Protein AF-A0A9W9U5J4-F1 (afdb_monomer_lite)

InterPro domains:
  IPR005152 Lipase, secreted [PF03583] (161-332)
  IPR005152 Lipase, secreted [PTHR34853] (56-332)
  IPR029058 Alpha/Beta hydrolase fold [G3DSA:3.40.50.1820] (62-309)

Sequence (336 aa):
MSLFVSGRIKLCFALVILADRSKGLRDVRRLKGVEQTHLGSWGALGPIVSALPASQFSSRAVLGDPNTDLFCQHPVGFEKEATGPILRERSISASFLGLILNPVTAYQLLYRTTAINGSAIATLTTIFKPLIAKTDRFISFQMAYDSSALPLGTPQTDLISSVEMLVVEAYLVLGYIVSSPEYEGPDAAFGAGRLKGMGTLDSIRAVSKYYERLVLDSYNPMAVGVKYSGGALATGWAASLQPSYAPEINIKGWVQGGTSANLTGTVLFIDNTAFSEFFLTAMAGLTKPSAYGAELTDFINSILTPEGREKANFAAENCAVKDLLSFHEISLFSTD

Radius of gyration: 24.24 Å; chains: 1; bounding box: 82×54×67 Å

Secondary structure (DSSP, 8-state):
------------SSGGGTTT--S------------------------------------PBPP--TTT-GGGSPPTTGGGSPSS-EEEEEEEEEEETTTEEEEEEEEEEEEEEE-TTS-EEEEEEEEEE-SS--SSEEEEE------S-PPTT----SHHHHHHHHHHHHHHHTT-EEEEE-TTTTTT-TT-HHHHHHHHHHHHHHHHHTHHHHT-S-SS-EEEEEEETHHHHHHHHHHHHHHHH-TTS-EEEEEEES----HHHHHHHHTTSTTTHHHHHHHHHHTSTTTTHHHHHHHHHHH--HHHHHHHHHHHHS-HHHHHHH-TT--TT---

Organism: NCBI:txid1132637

Foldseek 3Di:
DDDDDDDDPPPPPPDPVPPPPPPDDDDDDDDDDDDDDDDDDDDDDDDPPPPDPPPPPQPADDQDDLVPPPQLDADPPLQVDDFQAFRDKGWHFDAQLSPHTDPWTKMKTWTWWAFPVGTIAIAIKMKTAAPQADQQEAEEEAQCQLAQADAGRDDPNDPSNNSVVVVVVVCSVVRHIYMYIPQLGRRNLQQQLLSLLRRSLSSLLNVLCCSVVSVHPHSQGEYEYEDEARSLSSLVSVVVCCVPNPVPHNYPYYYYYNDPPDVVVVCVVCFQALNNLSVLRNLSSCLDPSHVVVPCVVVVVVPADPVSVVLSVVRNNDTPVVNSVVDGRHGPPDPD

pLDDT: mean 78.4, std 23.65, range [23.41, 98.5]

Structure (mmCIF, N/CA/C/O backbone):
data_AF-A0A9W9U5J4-F1
#
_entry.id   AF-A0A9W9U5J4-F1
#
loop_
_atom_site.group_PDB
_atom_site.id
_atom_site.type_symbol
_atom_site.label_atom_id
_atom_site.label_alt_id
_atom_site.label_comp_id
_atom_site.label_asym_id
_atom_site.label_entity_id
_atom_site.label_seq_id
_atom_site.pdbx_PDB_ins_code
_atom_site.Cartn_x
_atom_site.Cartn_y
_atom_site.Cartn_z
_atom_site.occupancy
_atom_site.B_iso_or_equiv
_atom_site.auth_seq_id
_atom_site.auth_comp_id
_atom_site.auth_asym_id
_atom_site.auth_atom_id
_atom_site.pdbx_PDB_model_num
ATOM 1 N N . MET A 1 1 ? 14.745 -12.993 41.965 1.00 28.84 1 MET A N 1
ATOM 2 C CA . MET A 1 1 ? 14.629 -14.431 42.286 1.00 28.84 1 MET A CA 1
ATOM 3 C C . MET A 1 1 ? 13.492 -14.978 41.440 1.00 28.84 1 MET A C 1
ATOM 5 O O . MET A 1 1 ? 12.418 -14.397 41.472 1.00 28.84 1 MET A O 1
ATOM 9 N N . SER A 1 2 ? 13.798 -15.952 40.582 1.00 25.25 2 SER A N 1
ATOM 10 C CA . SER A 1 2 ? 12.969 -16.454 39.479 1.00 25.25 2 SER A CA 1
ATOM 11 C C . SER A 1 2 ? 11.557 -16.888 39.861 1.00 25.25 2 SER A C 1
ATOM 13 O O . SER A 1 2 ? 11.382 -17.558 40.873 1.00 25.25 2 SER A O 1
ATOM 15 N N . LEU A 1 3 ? 10.611 -16.694 38.940 1.00 23.41 3 LEU A N 1
ATOM 16 C CA . LEU A 1 3 ? 9.573 -17.690 38.694 1.00 23.41 3 LEU A CA 1
ATOM 17 C C . LEU A 1 3 ? 9.335 -17.856 37.191 1.00 23.41 3 LEU A C 1
ATOM 19 O O . LEU A 1 3 ? 9.045 -16.917 36.459 1.00 23.41 3 LEU A O 1
ATOM 23 N N . PHE A 1 4 ? 9.546 -19.099 36.771 1.00 23.62 4 PHE A N 1
ATOM 24 C CA . PHE A 1 4 ? 9.264 -19.676 35.470 1.00 23.62 4 PHE A CA 1
ATOM 25 C C . PHE A 1 4 ? 7.778 -19.532 35.113 1.00 23.62 4 PHE A C 1
ATOM 27 O O . PHE A 1 4 ? 6.928 -20.013 35.858 1.00 23.62 4 PHE A O 1
ATOM 34 N N . VAL A 1 5 ? 7.482 -19.039 33.909 1.00 26.11 5 VAL A N 1
ATOM 35 C CA . VAL A 1 5 ? 6.296 -19.466 33.157 1.00 26.11 5 VAL A CA 1
ATOM 36 C C . VAL A 1 5 ? 6.781 -20.033 31.829 1.00 26.11 5 VAL A C 1
ATOM 38 O O . VAL A 1 5 ? 7.219 -19.334 30.921 1.00 26.11 5 VAL A O 1
ATOM 41 N N . SER A 1 6 ? 6.763 -21.360 31.783 1.00 25.05 6 SER A N 1
ATOM 42 C CA . SER A 1 6 ? 6.955 -22.186 30.602 1.00 25.05 6 SER A CA 1
ATOM 43 C C . SER A 1 6 ? 5.682 -22.136 29.757 1.00 25.05 6 SER A C 1
ATOM 45 O O . SER A 1 6 ? 4.658 -22.681 30.155 1.00 25.05 6 SER A O 1
ATOM 47 N N . GLY A 1 7 ? 5.763 -21.541 28.570 1.00 23.52 7 GLY A N 1
ATOM 48 C CA . GLY A 1 7 ? 4.702 -21.545 27.566 1.00 23.52 7 GLY A CA 1
ATOM 49 C C . GLY A 1 7 ? 5.325 -21.316 26.197 1.00 23.52 7 GLY A C 1
ATOM 50 O O . GLY A 1 7 ? 5.794 -20.230 25.891 1.00 23.52 7 GLY A O 1
ATOM 51 N N . ARG A 1 8 ? 5.431 -22.383 25.406 1.00 23.83 8 ARG A N 1
ATOM 52 C CA . ARG A 1 8 ? 6.173 -22.462 24.141 1.00 23.83 8 ARG A CA 1
ATOM 53 C C . ARG A 1 8 ? 5.697 -21.434 23.100 1.00 23.83 8 ARG A C 1
ATOM 55 O O . ARG A 1 8 ? 4.861 -21.760 22.264 1.00 23.83 8 ARG A O 1
ATOM 62 N N . ILE A 1 9 ? 6.318 -20.259 23.055 1.00 24.98 9 ILE A N 1
ATOM 63 C CA . ILE A 1 9 ? 6.327 -19.411 21.857 1.00 24.98 9 ILE A CA 1
ATOM 64 C C . ILE A 1 9 ? 7.369 -20.018 20.916 1.00 24.98 9 ILE A C 1
ATOM 66 O O . ILE A 1 9 ? 8.567 -19.752 21.006 1.00 24.98 9 ILE A O 1
ATOM 70 N N . LYS A 1 10 ? 6.925 -20.932 20.047 1.00 26.59 10 LYS A N 1
ATOM 71 C CA . LYS A 1 10 ? 7.746 -21.377 18.921 1.00 26.59 10 LYS A CA 1
ATOM 72 C C . LYS A 1 10 ? 7.873 -20.201 17.961 1.00 26.59 10 LYS A C 1
ATOM 74 O O . LYS A 1 10 ? 6.954 -19.902 17.207 1.00 26.59 10 LYS A O 1
ATOM 79 N N . LEU A 1 11 ? 9.041 -19.574 17.999 1.00 26.86 11 LEU A N 1
ATOM 80 C CA . LEU A 1 11 ? 9.562 -18.684 16.974 1.00 26.86 11 LEU A CA 1
ATOM 81 C C . LEU A 1 11 ? 9.733 -19.493 15.667 1.00 26.86 11 LEU A C 1
ATOM 83 O O . LEU A 1 11 ? 10.816 -19.960 15.332 1.00 26.86 11 LEU A O 1
ATOM 87 N N . CYS A 1 12 ? 8.631 -19.747 14.963 1.00 24.58 12 CYS A N 1
ATOM 88 C CA . CYS A 1 12 ? 8.614 -20.316 13.617 1.00 24.58 12 CYS A CA 1
ATOM 89 C C . CYS A 1 12 ? 8.301 -19.196 12.626 1.00 24.58 12 CYS A C 1
ATOM 91 O O . CYS A 1 12 ? 7.259 -19.193 11.983 1.00 24.58 12 CYS A O 1
ATOM 93 N N . PHE A 1 13 ? 9.212 -18.237 12.510 1.00 32.50 13 PHE A N 1
ATOM 94 C CA . PHE A 1 13 ? 9.190 -17.249 11.439 1.00 32.50 13 PHE A CA 1
ATOM 95 C C . PHE A 1 13 ? 10.502 -17.372 10.650 1.00 32.50 13 PHE A C 1
ATOM 97 O O . PHE A 1 13 ? 11.558 -17.616 11.226 1.00 32.50 13 PHE A O 1
ATOM 104 N N . ALA A 1 14 ? 10.398 -17.296 9.320 1.00 27.86 14 ALA A N 1
ATOM 105 C CA . ALA A 1 14 ? 11.445 -17.426 8.290 1.00 27.86 14 ALA A CA 1
ATOM 106 C C . ALA A 1 14 ? 11.897 -18.834 7.821 1.00 27.86 14 ALA A C 1
ATOM 108 O O . ALA A 1 14 ? 12.328 -18.952 6.676 1.00 27.86 14 ALA A O 1
ATOM 109 N N . LEU A 1 15 ? 11.759 -19.926 8.590 1.00 24.89 15 LEU A N 1
ATOM 110 C CA . LEU A 1 15 ? 12.368 -21.215 8.178 1.00 24.89 15 LEU A CA 1
ATOM 111 C C . LEU A 1 15 ? 11.543 -22.072 7.190 1.00 24.89 15 LEU A C 1
ATOM 113 O O . LEU A 1 15 ? 12.089 -22.967 6.549 1.00 24.89 15 LEU A O 1
ATOM 117 N N . VAL A 1 16 ? 10.241 -21.817 7.028 1.00 28.17 16 VAL A N 1
ATOM 118 C CA . VAL A 1 16 ? 9.362 -22.702 6.229 1.00 28.17 16 VAL A CA 1
ATOM 119 C C . VAL A 1 16 ? 9.590 -22.564 4.715 1.00 28.17 16 VAL A C 1
ATOM 121 O O . VAL A 1 16 ? 9.334 -23.507 3.976 1.00 28.17 16 VAL A O 1
ATOM 124 N N . ILE A 1 17 ? 10.162 -21.453 4.238 1.00 30.98 17 ILE A N 1
ATOM 125 C CA . ILE A 1 17 ? 10.396 -21.232 2.795 1.00 30.98 17 ILE A CA 1
ATOM 126 C C . ILE A 1 17 ? 11.763 -21.781 2.328 1.00 30.98 17 ILE A C 1
ATOM 128 O O . ILE A 1 17 ? 11.960 -22.028 1.142 1.00 30.98 17 ILE A O 1
ATOM 132 N N . LEU A 1 18 ? 12.700 -22.062 3.244 1.00 31.50 18 LEU A N 1
ATOM 133 C CA . LEU A 1 18 ? 14.053 -22.540 2.906 1.00 31.50 18 LEU A CA 1
ATOM 134 C C . LEU A 1 18 ? 14.248 -24.061 3.059 1.00 31.50 18 LEU A C 1
ATOM 136 O O . LEU A 1 18 ? 15.301 -24.585 2.696 1.00 31.50 18 LEU A O 1
ATOM 140 N N . ALA A 1 19 ? 13.251 -24.792 3.567 1.00 29.36 19 ALA A N 1
ATOM 141 C CA . ALA A 1 19 ? 13.400 -26.209 3.909 1.00 29.36 19 ALA A CA 1
ATOM 142 C C . ALA A 1 19 ? 13.176 -27.204 2.746 1.00 29.36 19 ALA A C 1
ATOM 144 O O . ALA A 1 19 ? 13.371 -28.401 2.952 1.00 29.36 19 ALA A O 1
ATOM 145 N N . ASP A 1 20 ? 12.840 -26.750 1.531 1.00 32.44 20 ASP A N 1
ATOM 146 C CA . ASP A 1 20 ? 12.490 -27.637 0.399 1.00 32.44 20 ASP A CA 1
ATOM 147 C C . ASP A 1 20 ? 13.574 -27.771 -0.697 1.00 32.44 20 ASP A C 1
ATOM 149 O O . ASP A 1 20 ? 13.295 -28.074 -1.854 1.00 32.44 20 ASP A O 1
ATOM 153 N N . ARG A 1 21 ? 14.857 -27.550 -0.368 1.00 36.78 21 ARG A N 1
ATOM 154 C CA . ARG A 1 21 ? 15.980 -27.819 -1.301 1.00 36.78 21 ARG A CA 1
ATOM 155 C C . ARG A 1 21 ? 17.230 -28.426 -0.653 1.00 36.78 21 ARG A C 1
ATOM 157 O O . ARG A 1 21 ? 18.349 -28.157 -1.075 1.00 36.78 21 ARG A O 1
ATOM 164 N N . SER A 1 22 ? 17.072 -29.304 0.337 1.00 30.70 22 SER A N 1
ATOM 165 C CA . SER A 1 22 ? 18.213 -30.039 0.923 1.00 30.70 22 SER A CA 1
ATOM 166 C C . SER A 1 22 ? 18.525 -31.388 0.255 1.00 30.70 22 SER A C 1
ATOM 168 O O . SER A 1 22 ? 19.387 -32.128 0.731 1.00 30.70 22 SER A O 1
ATOM 170 N N . LYS A 1 23 ? 17.894 -31.727 -0.877 1.00 32.72 23 LYS A N 1
ATOM 171 C CA . LYS A 1 23 ? 18.228 -32.944 -1.631 1.00 32.72 23 LYS A CA 1
ATOM 172 C C . LYS A 1 23 ? 18.782 -32.626 -3.011 1.00 32.72 23 LYS A C 1
ATOM 174 O O . LYS A 1 23 ? 18.047 -32.497 -3.979 1.00 32.72 23 LYS A O 1
ATOM 179 N N . GLY A 1 24 ? 20.109 -32.609 -3.075 1.00 33.22 24 GLY A N 1
ATOM 180 C CA . GLY A 1 24 ? 20.853 -32.806 -4.311 1.00 33.22 24 GLY A CA 1
ATOM 181 C C . GLY A 1 24 ? 21.798 -31.662 -4.611 1.00 33.22 24 GLY A C 1
ATOM 182 O O . GLY A 1 24 ? 21.384 -30.693 -5.224 1.00 33.22 24 GLY A O 1
ATOM 183 N N . LEU A 1 25 ? 23.053 -31.808 -4.179 1.00 28.66 25 LEU A N 1
ATOM 184 C CA . LEU A 1 25 ? 24.268 -31.412 -4.905 1.00 28.66 25 LEU A CA 1
ATOM 185 C C . LEU A 1 25 ? 25.479 -31.863 -4.071 1.00 28.66 25 LEU A C 1
ATOM 187 O O . LEU A 1 25 ? 25.987 -31.157 -3.205 1.00 28.66 25 LEU A O 1
ATOM 191 N N . ARG A 1 26 ? 25.898 -33.110 -4.306 1.00 29.11 26 ARG A N 1
ATOM 192 C CA . ARG A 1 26 ? 27.232 -33.617 -3.976 1.00 29.11 26 ARG A CA 1
ATOM 193 C C . ARG A 1 26 ? 28.033 -33.588 -5.272 1.00 29.11 26 ARG A C 1
ATOM 195 O O . ARG A 1 26 ? 27.739 -34.399 -6.133 1.00 29.11 26 ARG A O 1
ATOM 202 N N . ASP A 1 27 ? 28.976 -32.661 -5.403 1.00 29.14 27 ASP A N 1
ATOM 203 C CA . ASP A 1 27 ? 30.341 -32.930 -5.882 1.00 29.14 27 ASP A CA 1
ATOM 204 C C . ASP A 1 27 ? 31.121 -31.610 -5.977 1.00 29.14 27 ASP A C 1
ATOM 206 O O . ASP A 1 27 ? 30.836 -30.746 -6.801 1.00 29.14 27 ASP A O 1
ATOM 210 N N . VAL A 1 28 ? 32.130 -31.462 -5.118 1.00 30.02 28 VAL A N 1
ATOM 211 C CA . VAL A 1 28 ? 33.166 -30.433 -5.230 1.00 30.02 28 VAL A CA 1
ATOM 212 C C . VAL A 1 28 ? 34.468 -31.169 -5.506 1.00 30.02 28 VAL A C 1
ATOM 214 O O . VAL A 1 28 ? 35.024 -31.818 -4.619 1.00 30.02 28 VAL A O 1
ATOM 217 N N . ARG A 1 29 ? 34.982 -31.053 -6.732 1.00 27.28 29 ARG A N 1
ATOM 218 C CA . ARG A 1 29 ? 36.363 -31.418 -7.065 1.00 27.28 29 ARG A CA 1
ATOM 219 C C . ARG A 1 29 ? 37.047 -30.308 -7.860 1.00 27.28 29 ARG A C 1
ATOM 221 O O . ARG A 1 29 ? 36.852 -30.159 -9.054 1.00 27.28 29 ARG A O 1
ATOM 228 N N . ARG A 1 30 ? 37.884 -29.569 -7.126 1.00 27.25 30 ARG A N 1
ATOM 229 C CA . ARG A 1 30 ? 39.332 -29.416 -7.347 1.00 27.25 30 ARG A CA 1
ATOM 230 C C . ARG A 1 30 ? 39.782 -29.153 -8.795 1.00 27.25 30 ARG A C 1
ATOM 232 O O . ARG A 1 30 ? 39.965 -30.099 -9.548 1.00 27.25 30 ARG A O 1
ATOM 239 N N . LEU A 1 31 ? 40.204 -27.917 -9.071 1.00 28.45 31 LEU A N 1
ATOM 240 C CA . LEU A 1 31 ? 41.298 -27.641 -10.008 1.00 28.45 31 LEU A CA 1
ATOM 241 C C . LEU A 1 31 ? 42.271 -26.626 -9.388 1.00 28.45 31 LEU A C 1
ATOM 243 O O . LEU A 1 31 ? 41.918 -25.488 -9.095 1.00 28.45 31 LEU A O 1
ATOM 247 N N . LYS A 1 32 ? 43.494 -27.104 -9.136 1.00 27.14 32 LYS A N 1
ATOM 248 C CA . LYS A 1 32 ? 44.713 -26.308 -8.953 1.00 27.14 32 LYS A CA 1
ATOM 249 C C . LYS A 1 32 ? 45.331 -26.106 -10.339 1.00 27.14 32 LYS A C 1
ATOM 251 O O . LYS A 1 32 ? 45.305 -27.045 -11.129 1.00 27.14 32 LYS A O 1
ATOM 256 N N . GLY A 1 33 ? 45.969 -24.965 -10.575 1.00 26.81 33 GLY A N 1
ATOM 257 C CA . GLY A 1 33 ? 46.823 -24.765 -11.746 1.00 26.81 33 GLY A CA 1
ATOM 258 C C . GLY A 1 33 ? 47.328 -23.334 -11.836 1.00 26.81 33 GLY A C 1
ATOM 259 O O . GLY A 1 33 ? 46.617 -22.460 -12.309 1.00 26.81 33 GLY A O 1
ATOM 260 N N . VAL A 1 34 ? 48.532 -23.119 -11.317 1.00 28.67 34 VAL A N 1
ATOM 261 C CA . VAL A 1 34 ? 49.356 -21.920 -11.493 1.00 28.67 34 VAL A CA 1
ATOM 262 C C . VAL A 1 34 ? 50.127 -22.090 -12.797 1.00 28.67 34 VAL A C 1
ATOM 264 O O . VAL A 1 34 ? 50.726 -23.146 -12.976 1.00 28.67 34 VAL A O 1
ATOM 267 N N . GLU A 1 35 ? 50.205 -21.054 -13.631 1.00 27.09 35 GLU A N 1
ATOM 268 C CA . GLU A 1 35 ? 51.357 -20.882 -14.518 1.00 27.09 35 GLU A CA 1
ATOM 269 C C . GLU A 1 35 ? 51.632 -19.392 -14.773 1.00 27.09 35 GLU A C 1
ATOM 271 O O . GLU A 1 35 ? 50.768 -18.633 -15.208 1.00 27.09 35 GLU A O 1
ATOM 276 N N . GLN A 1 36 ? 52.846 -18.977 -14.408 1.00 30.80 36 GLN A N 1
ATOM 277 C CA . GLN A 1 36 ? 53.476 -17.709 -14.759 1.00 30.80 36 GLN A CA 1
ATOM 278 C C . GLN A 1 36 ? 54.238 -17.906 -16.067 1.00 30.80 36 GLN A C 1
ATOM 280 O O . GLN A 1 36 ? 55.051 -18.821 -16.125 1.00 30.80 36 GLN A O 1
ATOM 285 N N . THR A 1 37 ? 54.134 -16.972 -17.014 1.00 29.03 37 THR A N 1
ATOM 286 C CA . THR A 1 37 ? 55.225 -16.732 -17.972 1.00 29.03 37 THR A CA 1
ATOM 287 C C . THR A 1 37 ? 55.278 -15.282 -18.457 1.00 29.03 37 THR A C 1
ATOM 289 O O . THR A 1 37 ? 54.392 -14.808 -19.157 1.00 29.03 37 THR A O 1
ATOM 292 N N . HIS A 1 38 ? 56.410 -14.671 -18.108 1.00 29.08 38 HIS A N 1
ATOM 293 C CA . HIS A 1 38 ? 57.281 -13.779 -18.876 1.00 29.08 38 HIS A CA 1
ATOM 294 C C . HIS A 1 38 ? 56.979 -12.289 -19.136 1.00 29.08 38 HIS A C 1
ATOM 296 O O . HIS A 1 38 ? 55.922 -11.840 -19.559 1.00 29.08 38 HIS A O 1
ATOM 302 N N . LEU A 1 39 ? 58.070 -11.568 -18.864 1.00 30.86 39 LEU A N 1
ATOM 303 C CA . LEU A 1 39 ? 58.392 -10.151 -18.867 1.00 30.86 39 LEU A CA 1
ATOM 304 C C . LEU A 1 39 ? 58.759 -9.685 -20.291 1.00 30.86 39 LEU A C 1
ATOM 306 O O . LEU A 1 39 ? 59.517 -10.376 -20.969 1.00 30.86 39 LEU A O 1
ATOM 310 N N . GLY A 1 40 ? 58.313 -8.494 -20.705 1.00 27.83 40 GLY A N 1
ATOM 311 C CA . GLY A 1 40 ? 58.709 -7.882 -21.980 1.00 27.83 40 GLY A CA 1
ATOM 312 C C . GLY A 1 40 ? 58.450 -6.372 -22.053 1.00 27.83 40 GLY A C 1
ATOM 313 O O . GLY A 1 40 ? 57.374 -5.948 -22.445 1.00 27.83 40 GLY A O 1
ATOM 314 N N . SER A 1 41 ? 59.460 -5.596 -21.646 1.00 29.02 41 SER A N 1
ATOM 315 C CA . SER A 1 41 ? 59.880 -4.263 -22.138 1.00 29.02 41 SER A CA 1
ATOM 316 C C . SER A 1 41 ? 58.857 -3.158 -22.493 1.00 29.02 41 SER A C 1
ATOM 318 O O . SER A 1 41 ? 58.242 -3.141 -23.551 1.00 29.02 41 SER A O 1
ATOM 320 N N . TRP A 1 42 ? 58.852 -2.164 -21.602 1.00 33.44 42 TRP A N 1
ATOM 321 C CA . TRP A 1 42 ? 58.750 -0.701 -21.720 1.00 33.44 42 TRP A CA 1
ATOM 322 C C . TRP A 1 42 ? 58.574 -0.066 -23.120 1.00 33.44 42 TRP A C 1
ATOM 324 O O . TRP A 1 42 ? 59.466 -0.121 -23.964 1.00 33.44 42 TRP A O 1
ATOM 334 N N . GLY A 1 43 ? 57.477 0.688 -23.272 1.00 30.61 43 GLY A N 1
ATOM 335 C CA . GLY A 1 43 ? 57.230 1.690 -24.314 1.00 30.61 43 GLY A CA 1
ATOM 336 C C . GLY A 1 43 ? 56.352 2.819 -23.751 1.00 30.61 43 GLY A C 1
ATOM 337 O O . GLY A 1 43 ? 55.470 2.568 -22.936 1.00 30.61 43 GLY A O 1
ATOM 338 N N . ALA A 1 44 ? 56.672 4.060 -24.108 1.00 32.91 44 ALA A N 1
ATOM 339 C CA . ALA A 1 44 ? 56.362 5.292 -23.384 1.00 32.91 44 ALA A CA 1
ATOM 340 C C . ALA A 1 44 ? 54.875 5.699 -23.262 1.00 32.91 44 ALA A C 1
ATOM 342 O O . ALA A 1 44 ? 54.035 5.406 -24.107 1.00 32.91 44 ALA A O 1
ATOM 343 N N . LEU A 1 45 ? 54.611 6.450 -22.187 1.00 35.69 45 LEU A N 1
ATOM 344 C CA . LEU A 1 45 ? 53.348 7.068 -21.779 1.00 35.69 45 LEU A CA 1
ATOM 345 C C . LEU A 1 45 ? 52.884 8.187 -22.729 1.00 35.69 45 LEU A C 1
ATOM 347 O O . LEU A 1 45 ? 53.641 9.106 -23.030 1.00 35.69 45 LEU A O 1
ATOM 351 N N . GLY A 1 46 ? 51.590 8.187 -23.050 1.00 33.31 46 GLY A N 1
ATOM 352 C CA . GLY A 1 46 ? 50.825 9.380 -23.415 1.00 33.31 46 GLY A CA 1
ATOM 353 C C . GLY A 1 46 ? 49.427 9.277 -22.792 1.00 33.31 46 GLY A C 1
ATOM 354 O O . GLY A 1 46 ? 48.761 8.264 -23.014 1.00 33.31 46 GLY A O 1
ATOM 355 N N . PRO A 1 47 ? 48.958 10.245 -21.981 1.00 35.81 47 PRO A N 1
ATOM 356 C CA . PRO A 1 47 ? 47.635 10.154 -21.383 1.00 35.81 47 PRO A CA 1
ATOM 357 C C . PRO A 1 47 ? 46.588 10.543 -22.430 1.00 35.81 47 PRO A C 1
ATOM 359 O O . PRO A 1 47 ? 46.350 11.720 -22.689 1.00 35.81 47 PRO A O 1
ATOM 362 N N . ILE A 1 48 ? 45.933 9.548 -23.027 1.00 39.91 48 ILE A N 1
ATOM 363 C CA . ILE A 1 48 ? 44.643 9.768 -23.683 1.00 39.91 48 ILE A CA 1
ATOM 364 C C . ILE A 1 48 ? 43.625 9.917 -22.553 1.00 39.91 48 ILE A C 1
ATOM 366 O O . ILE A 1 48 ? 43.161 8.931 -21.980 1.00 39.91 48 ILE A O 1
ATOM 370 N N . VAL A 1 49 ? 43.308 11.164 -22.200 1.00 35.97 49 VAL A N 1
ATOM 371 C CA . VAL A 1 49 ? 42.167 11.481 -21.337 1.00 35.97 49 VAL A CA 1
ATOM 372 C C . VAL A 1 49 ? 40.908 11.101 -22.110 1.00 35.97 49 VAL A C 1
ATOM 374 O O . VAL A 1 49 ? 40.369 11.872 -22.89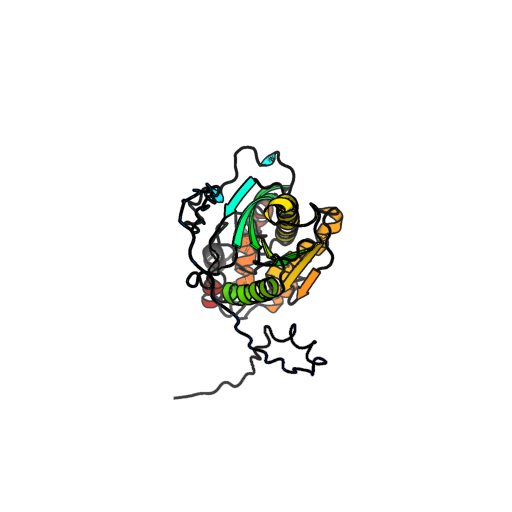8 1.00 35.97 49 VAL A O 1
ATOM 377 N N . SER A 1 50 ? 40.466 9.864 -21.914 1.00 40.50 50 SER A N 1
ATOM 378 C CA . SER A 1 50 ? 39.128 9.441 -22.299 1.00 40.50 50 SER A CA 1
ATOM 379 C C . SER A 1 50 ? 38.177 10.094 -21.306 1.00 40.50 50 SER A C 1
ATOM 381 O O . SER A 1 50 ? 38.143 9.713 -20.136 1.00 40.50 50 SER A O 1
ATOM 383 N N . ALA A 1 51 ? 37.452 11.121 -21.745 1.00 39.72 51 ALA A N 1
ATOM 384 C CA . ALA A 1 51 ? 36.358 11.693 -20.976 1.00 39.72 51 ALA A CA 1
ATOM 385 C C . ALA A 1 51 ? 35.256 10.631 -20.847 1.00 39.72 51 ALA A C 1
ATOM 387 O O . ALA A 1 51 ? 34.381 10.509 -21.702 1.00 39.72 51 ALA A O 1
ATOM 388 N N . LEU A 1 52 ? 35.327 9.822 -19.789 1.00 37.38 52 LEU A N 1
ATOM 389 C CA . LEU A 1 52 ? 34.177 9.067 -19.314 1.00 37.38 52 LEU A CA 1
ATOM 390 C C . LEU A 1 52 ? 33.092 10.099 -18.974 1.00 37.38 52 LEU A C 1
ATOM 392 O O . LEU A 1 52 ? 33.397 11.060 -18.259 1.00 37.38 52 LEU A O 1
ATOM 396 N N . PRO A 1 53 ? 31.854 9.956 -19.476 1.00 37.41 53 PRO A N 1
ATOM 397 C CA . PRO A 1 53 ? 30.778 10.827 -19.042 1.00 37.41 53 PRO A CA 1
ATOM 398 C C . PRO A 1 53 ? 30.683 10.697 -17.525 1.00 37.41 53 PRO A C 1
ATOM 400 O O . PRO A 1 53 ? 30.597 9.586 -16.998 1.00 37.41 53 PRO A O 1
ATOM 403 N N . ALA A 1 54 ? 30.768 11.831 -16.828 1.00 34.47 54 ALA A N 1
ATOM 404 C CA . ALA A 1 54 ? 30.570 11.885 -15.394 1.00 34.47 54 ALA A CA 1
ATOM 405 C C . ALA A 1 54 ? 29.234 11.203 -15.095 1.00 34.47 54 ALA A C 1
ATOM 407 O O . ALA A 1 54 ? 28.171 11.704 -15.466 1.00 34.47 54 ALA A O 1
ATOM 408 N N . SER A 1 55 ? 29.292 10.029 -14.467 1.00 36.75 55 SER A N 1
ATOM 409 C CA . SER A 1 55 ? 28.125 9.413 -13.864 1.00 36.75 55 SER A CA 1
ATOM 410 C C . SER A 1 55 ? 27.529 10.468 -12.944 1.00 36.75 55 SER A C 1
ATOM 412 O O . SER A 1 55 ? 28.174 10.856 -11.967 1.00 36.75 55 SER A O 1
ATOM 414 N N . GLN A 1 56 ? 26.348 10.980 -13.289 1.00 35.44 56 GLN A N 1
ATOM 415 C CA . GLN A 1 56 ? 25.577 11.827 -12.396 1.00 35.44 56 GLN A CA 1
ATOM 416 C C . GLN A 1 56 ? 25.423 11.041 -11.095 1.00 35.44 56 GLN A C 1
ATOM 418 O O . GLN A 1 56 ? 24.662 10.074 -11.031 1.00 35.44 56 GLN A O 1
ATOM 423 N N . PHE A 1 57 ? 26.193 11.410 -10.071 1.00 33.06 57 PHE A N 1
ATOM 424 C CA . PHE A 1 57 ? 25.928 10.987 -8.709 1.00 33.06 57 PHE A CA 1
ATOM 425 C C . PHE A 1 57 ? 24.581 11.608 -8.356 1.00 33.06 57 PHE A C 1
ATOM 427 O O . PHE A 1 57 ? 24.501 12.749 -7.912 1.00 33.06 57 PHE A O 1
ATOM 434 N N . SER A 1 58 ? 23.503 10.882 -8.649 1.00 44.84 58 SER A N 1
ATOM 435 C CA . SER A 1 58 ? 22.183 11.214 -8.142 1.00 44.84 58 SER A CA 1
ATOM 436 C C . SER A 1 58 ? 22.311 11.191 -6.624 1.00 44.84 58 SER A C 1
ATOM 438 O O . SER A 1 58 ? 22.602 10.143 -6.040 1.00 44.84 58 SER A O 1
ATOM 440 N N . SER A 1 59 ? 22.202 12.361 -5.993 1.00 51.22 59 SER A N 1
ATOM 441 C CA . SER A 1 59 ? 22.191 12.465 -4.541 1.00 51.22 59 SER A CA 1
ATOM 442 C C . SER A 1 59 ? 21.031 11.615 -4.035 1.00 51.22 59 SER A C 1
ATOM 444 O O . SER A 1 59 ? 19.870 11.948 -4.281 1.00 51.22 59 SER A O 1
ATOM 446 N N . ARG A 1 60 ? 21.331 10.491 -3.376 1.00 64.81 60 ARG A N 1
ATOM 447 C CA . ARG A 1 60 ? 20.297 9.685 -2.724 1.00 64.81 60 ARG A CA 1
ATOM 448 C C . ARG A 1 60 ? 19.679 10.544 -1.628 1.00 64.81 60 ARG A C 1
ATOM 450 O O . ARG A 1 60 ? 20.402 11.028 -0.757 1.00 64.81 60 ARG A O 1
ATOM 457 N N . ALA A 1 61 ? 18.370 10.754 -1.693 1.00 61.72 61 ALA A N 1
ATOM 458 C CA . ALA A 1 61 ? 17.667 11.508 -0.673 1.00 61.72 61 ALA A CA 1
ATOM 459 C C . ALA A 1 61 ? 17.726 10.737 0.652 1.00 61.72 61 ALA A C 1
ATOM 461 O O . ALA A 1 61 ? 17.460 9.531 0.698 1.00 61.72 61 ALA A O 1
ATOM 462 N N . VAL A 1 62 ? 18.080 11.443 1.723 1.00 61.78 62 VAL A N 1
ATOM 463 C CA . VAL A 1 62 ? 17.758 11.019 3.086 1.00 61.78 62 VAL A CA 1
ATOM 464 C C . VAL A 1 62 ? 16.300 11.405 3.305 1.00 61.78 62 VAL A C 1
ATOM 466 O O . VAL A 1 62 ? 15.919 12.529 2.977 1.00 61.78 62 VAL A O 1
ATOM 469 N N . LEU A 1 63 ? 15.481 10.466 3.777 1.00 67.56 63 LEU A N 1
ATOM 470 C CA . LEU A 1 63 ? 14.064 10.717 4.038 1.00 67.56 63 LEU A CA 1
ATOM 471 C C . LEU A 1 63 ? 13.942 11.857 5.063 1.00 67.56 63 LEU A C 1
ATOM 473 O O . LEU A 1 63 ? 14.550 11.788 6.132 1.00 67.56 63 LEU A O 1
ATOM 477 N N . GLY A 1 64 ? 13.237 12.928 4.686 1.00 62.31 64 GLY A N 1
ATOM 478 C CA . GLY A 1 64 ? 12.964 14.076 5.554 1.00 62.31 64 GLY A CA 1
ATOM 479 C C . GLY A 1 64 ? 11.805 13.798 6.511 1.00 62.31 64 GLY A C 1
ATOM 480 O O . GLY A 1 64 ? 11.253 12.701 6.504 1.00 62.31 64 GLY A O 1
ATOM 481 N N . ASP A 1 65 ? 11.424 14.791 7.320 1.00 69.06 65 ASP A N 1
ATOM 482 C CA . ASP A 1 65 ? 10.196 14.703 8.119 1.00 69.06 65 ASP A CA 1
ATOM 483 C C . ASP A 1 65 ? 8.991 14.541 7.171 1.00 69.06 65 ASP A C 1
ATOM 485 O O . ASP A 1 65 ? 8.727 15.457 6.383 1.00 69.06 65 ASP A O 1
ATOM 489 N N . PRO A 1 66 ? 8.255 13.420 7.250 1.00 66.81 66 PRO A N 1
ATOM 490 C CA . PRO A 1 66 ? 7.103 13.115 6.402 1.00 66.81 66 PRO A CA 1
ATOM 491 C C . PRO A 1 66 ? 6.047 14.226 6.340 1.00 66.81 66 PRO A C 1
ATOM 493 O O . PRO A 1 66 ? 5.421 14.421 5.301 1.00 66.81 66 PRO A O 1
ATOM 496 N N . ASN A 1 67 ? 5.881 15.005 7.415 1.00 68.31 67 ASN A N 1
ATOM 497 C CA . ASN A 1 67 ? 4.902 16.098 7.473 1.00 68.31 67 ASN A CA 1
ATOM 498 C C . ASN A 1 67 ? 5.322 17.333 6.664 1.00 68.31 67 ASN A C 1
ATOM 500 O O . ASN A 1 67 ? 4.488 18.157 6.293 1.00 68.31 67 ASN A O 1
ATOM 504 N N . THR A 1 68 ? 6.620 17.480 6.400 1.00 75.56 68 THR A N 1
ATOM 505 C CA . THR A 1 68 ? 7.192 18.626 5.673 1.00 75.56 68 THR A CA 1
ATOM 506 C C . THR A 1 68 ? 7.809 18.226 4.336 1.00 75.56 68 THR A C 1
ATOM 508 O O . THR A 1 68 ? 8.227 19.086 3.557 1.00 75.56 68 THR A O 1
ATOM 511 N N . ASP A 1 69 ? 7.845 16.926 4.044 1.00 80.88 69 ASP A N 1
ATOM 512 C CA . ASP A 1 69 ? 8.406 16.389 2.822 1.00 80.88 69 ASP A CA 1
ATOM 513 C C . ASP A 1 69 ? 7.522 16.750 1.626 1.00 80.88 69 ASP A C 1
ATOM 515 O O . ASP A 1 69 ? 6.494 16.127 1.345 1.00 80.88 69 ASP A O 1
ATOM 519 N N . LEU A 1 70 ? 7.959 17.761 0.872 1.00 84.00 70 LEU A N 1
ATOM 520 C CA . LEU A 1 70 ? 7.288 18.196 -0.349 1.00 84.00 70 LEU A CA 1
ATOM 521 C C . LEU A 1 70 ? 7.107 17.051 -1.349 1.00 84.00 70 LEU A C 1
ATOM 523 O O . LEU A 1 70 ? 6.215 17.147 -2.190 1.00 84.00 70 LEU A O 1
ATOM 527 N N . PHE A 1 71 ? 7.921 15.987 -1.291 1.00 85.94 71 PHE A N 1
ATOM 528 C CA . PHE A 1 71 ? 7.767 14.811 -2.145 1.00 85.94 71 PHE A CA 1
ATOM 529 C C . PHE A 1 71 ? 6.418 14.112 -1.950 1.00 85.94 71 PHE A C 1
ATOM 531 O O . PHE A 1 71 ? 5.855 13.638 -2.933 1.00 85.94 71 PHE A O 1
ATOM 538 N N . CYS A 1 72 ? 5.894 14.093 -0.724 1.00 83.06 72 CYS A N 1
ATOM 539 C CA . CYS A 1 72 ? 4.632 13.440 -0.376 1.00 83.06 72 CYS A CA 1
ATOM 540 C C . CYS A 1 72 ? 3.399 14.276 -0.760 1.00 83.06 72 CYS A C 1
ATOM 542 O O . CYS A 1 72 ? 2.282 13.765 -0.766 1.00 83.06 72 CYS A O 1
ATOM 544 N N . GLN A 1 73 ? 3.585 15.548 -1.129 1.00 84.50 73 GLN A N 1
ATOM 545 C CA . GLN A 1 73 ? 2.502 16.412 -1.595 1.00 84.50 73 GLN A CA 1
ATOM 546 C C . GLN A 1 73 ? 2.193 16.160 -3.076 1.00 84.50 73 GLN A C 1
ATOM 548 O O . GLN A 1 73 ? 3.074 16.221 -3.943 1.00 84.50 73 GLN A O 1
ATOM 553 N N . HIS A 1 74 ? 0.918 15.925 -3.384 1.00 82.62 74 HIS A N 1
ATOM 554 C CA . HIS A 1 74 ? 0.469 15.731 -4.758 1.00 82.62 74 HIS A CA 1
ATOM 555 C C . HIS A 1 74 ? 0.591 17.031 -5.586 1.00 82.62 74 HIS A C 1
ATOM 557 O O . HIS A 1 74 ? 0.336 18.126 -5.080 1.00 82.62 74 HIS A O 1
ATOM 563 N N . PRO A 1 75 ? 0.995 16.957 -6.868 1.00 87.31 75 PRO A N 1
ATOM 564 C CA . PRO A 1 75 ? 1.021 18.122 -7.750 1.00 87.31 75 PRO A CA 1
ATOM 565 C C . PRO A 1 75 ? -0.399 18.604 -8.089 1.00 87.31 75 PRO A C 1
ATOM 567 O O . PRO A 1 75 ? -1.355 17.835 -8.048 1.00 87.31 75 PRO A O 1
ATOM 570 N N . VAL A 1 76 ? -0.542 19.878 -8.460 1.00 88.19 76 VAL A N 1
ATOM 571 C CA . VAL A 1 76 ? -1.830 20.442 -8.903 1.00 88.19 76 VAL A CA 1
ATOM 572 C C . VAL A 1 76 ? -2.314 19.723 -10.168 1.00 88.19 76 VAL A C 1
ATOM 574 O O . VAL A 1 76 ? -1.556 19.596 -11.128 1.00 88.19 76 VAL A O 1
ATOM 577 N N . GLY A 1 77 ? -3.581 19.298 -10.191 1.00 88.25 77 GLY A N 1
ATOM 578 C CA . GLY A 1 77 ? -4.210 18.678 -11.361 1.00 88.25 77 GLY A CA 1
ATOM 579 C C . GLY A 1 77 ? -3.999 17.167 -11.484 1.00 88.25 77 GLY A C 1
ATOM 580 O O . GLY A 1 77 ? -4.459 16.587 -12.469 1.00 88.25 77 GLY A O 1
ATOM 581 N N . PHE A 1 78 ? -3.353 16.527 -10.499 1.00 90.88 78 PHE A N 1
ATOM 582 C CA . PHE A 1 78 ? -3.154 15.073 -10.459 1.00 90.88 78 PHE A CA 1
ATOM 583 C C . PHE A 1 78 ? -4.472 14.280 -10.505 1.00 90.88 78 PHE A C 1
ATOM 585 O O . PHE A 1 78 ? -4.485 13.112 -10.883 1.00 90.88 78 PHE A O 1
ATOM 592 N N . GLU A 1 79 ? -5.594 14.910 -10.155 1.00 91.00 79 GLU A N 1
ATOM 593 C CA . GLU A 1 79 ? -6.929 14.318 -10.153 1.00 91.00 79 GLU A CA 1
ATOM 594 C C . GLU A 1 79 ? -7.420 13.957 -11.562 1.00 91.00 79 GLU A C 1
ATOM 596 O O . GLU A 1 79 ? -8.296 13.106 -11.713 1.00 91.00 79 GLU A O 1
ATOM 601 N N . LYS A 1 80 ? -6.859 14.598 -12.597 1.00 88.69 80 LYS A N 1
ATOM 602 C CA . LYS A 1 80 ? -7.189 14.343 -14.008 1.00 88.69 80 LYS A CA 1
ATOM 603 C C . LYS A 1 80 ? -6.403 13.176 -14.604 1.00 88.69 80 LYS A C 1
ATOM 605 O O . LYS A 1 80 ? -6.729 12.724 -15.700 1.00 88.69 80 LYS A O 1
ATOM 610 N N . GLU A 1 81 ? -5.377 12.702 -13.905 1.00 86.44 81 GLU A N 1
ATOM 611 C CA . GLU A 1 81 ? -4.552 11.585 -14.345 1.00 86.44 81 GLU A CA 1
ATOM 612 C C . GLU A 1 81 ? -5.304 10.252 -14.200 1.00 86.44 81 GLU A C 1
ATOM 614 O O . GLU A 1 81 ? -6.123 10.058 -13.295 1.00 86.44 81 GLU A O 1
ATOM 619 N N . ALA A 1 82 ? -4.997 9.284 -15.069 1.00 84.06 82 ALA A N 1
ATOM 620 C CA . ALA A 1 82 ? -5.472 7.903 -14.906 1.00 84.06 82 ALA A CA 1
ATOM 621 C C . ALA A 1 82 ? -4.980 7.299 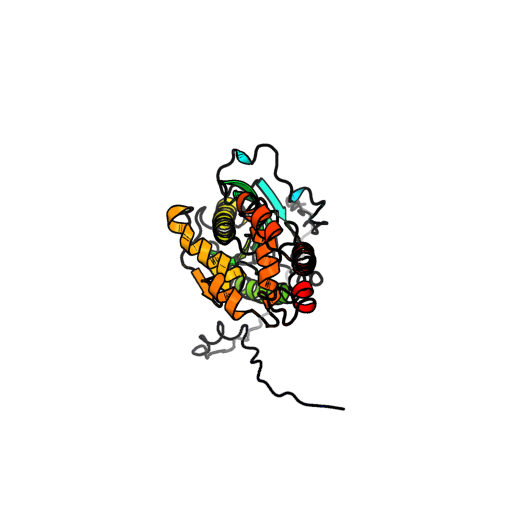-13.569 1.00 84.06 82 ALA A C 1
ATOM 623 O O . ALA A 1 82 ? -4.167 7.901 -12.880 1.00 84.06 82 ALA A O 1
ATOM 624 N N . THR A 1 83 ? -5.437 6.112 -13.163 1.00 81.75 83 THR A N 1
ATOM 625 C CA . THR A 1 83 ? -4.897 5.422 -11.971 1.00 81.75 83 THR A CA 1
ATOM 626 C C . THR A 1 83 ? -3.558 4.735 -12.262 1.00 81.75 83 THR A C 1
ATOM 628 O O . THR A 1 83 ? -3.342 4.175 -13.344 1.00 81.75 83 THR A O 1
ATOM 631 N N . GLY A 1 84 ? -2.598 4.847 -11.335 1.00 77.50 84 GLY A N 1
ATOM 632 C CA . GLY A 1 84 ? -1.244 4.296 -11.461 1.00 77.50 84 GLY A CA 1
ATOM 633 C C . GLY A 1 84 ? -0.158 5.101 -12.217 1.00 77.50 84 GLY A C 1
ATOM 634 O O . GLY A 1 84 ? 0.955 4.585 -12.302 1.00 77.50 84 GLY A O 1
ATOM 635 N N . PRO A 1 85 ? -0.363 6.293 -12.830 1.00 84.62 85 PRO A N 1
ATOM 636 C CA . PRO A 1 85 ? 0.728 7.179 -13.234 1.00 84.62 85 PRO A CA 1
ATOM 637 C C . PRO A 1 85 ? 1.620 7.569 -12.062 1.00 84.62 85 PRO A C 1
ATOM 639 O O . PRO A 1 85 ? 1.151 7.792 -10.943 1.00 84.62 85 PRO A O 1
ATOM 642 N N . ILE A 1 86 ? 2.907 7.686 -12.372 1.00 92.19 86 ILE A N 1
ATOM 643 C CA . ILE A 1 86 ? 3.938 8.186 -11.471 1.00 92.19 86 ILE A CA 1
ATOM 644 C C . ILE A 1 86 ? 3.859 9.713 -11.505 1.00 92.19 86 ILE A C 1
ATOM 646 O O . ILE A 1 86 ? 4.032 10.325 -12.554 1.00 92.19 86 ILE A O 1
ATOM 650 N N . LEU A 1 87 ? 3.575 10.316 -10.357 1.00 92.44 87 LEU A N 1
ATOM 651 C CA . LEU A 1 87 ? 3.503 11.761 -10.161 1.00 92.44 87 LEU A CA 1
ATOM 652 C C . LEU A 1 87 ? 4.884 12.344 -9.860 1.00 92.44 87 LEU A C 1
ATOM 654 O O . LEU A 1 87 ? 5.206 13.441 -10.313 1.00 92.44 87 LEU A O 1
ATOM 658 N N . ARG A 1 88 ? 5.692 11.622 -9.073 1.00 93.56 88 ARG A N 1
ATOM 659 C CA . ARG A 1 88 ? 7.075 11.978 -8.727 1.00 93.56 88 ARG A CA 1
ATOM 660 C C . ARG A 1 88 ? 7.899 10.728 -8.459 1.00 93.56 88 ARG A C 1
ATOM 662 O O . ARG A 1 88 ? 7.368 9.707 -8.027 1.00 93.56 88 ARG A O 1
ATOM 669 N N . GLU A 1 89 ? 9.208 10.848 -8.636 1.00 94.25 89 GLU A N 1
ATOM 670 C CA . GLU A 1 89 ? 10.175 9.811 -8.289 1.00 94.25 89 GLU A CA 1
ATOM 671 C C . GLU A 1 89 ? 11.364 10.393 -7.526 1.00 94.25 89 GLU A C 1
ATOM 673 O O . GLU A 1 89 ? 11.764 11.539 -7.747 1.00 94.25 89 GLU A O 1
ATOM 678 N N . ARG A 1 90 ? 11.952 9.595 -6.634 1.00 92.62 90 ARG A N 1
ATOM 679 C CA . ARG A 1 90 ? 13.249 9.898 -6.023 1.00 92.62 90 ARG A CA 1
ATOM 680 C C . ARG A 1 90 ? 14.045 8.632 -5.758 1.00 92.62 90 ARG A C 1
ATOM 682 O O . ARG A 1 90 ? 13.481 7.574 -5.496 1.00 92.62 90 ARG A O 1
ATOM 689 N N . SER A 1 91 ? 15.369 8.753 -5.792 1.00 91.44 91 SER A N 1
ATOM 690 C CA . SER A 1 91 ? 16.270 7.703 -5.306 1.00 91.44 91 SER A CA 1
ATOM 691 C C . SER A 1 91 ? 16.503 7.897 -3.811 1.00 91.44 91 SER A C 1
ATOM 693 O O . SER A 1 91 ? 16.796 9.015 -3.384 1.00 91.44 91 SER A O 1
ATOM 695 N N . ILE A 1 92 ? 16.405 6.826 -3.028 1.00 87.38 92 ILE A N 1
ATOM 696 C CA . ILE A 1 92 ? 16.598 6.858 -1.574 1.00 87.38 92 ILE A CA 1
ATOM 697 C C . ILE A 1 92 ? 17.721 5.911 -1.150 1.00 87.38 92 ILE A C 1
ATOM 699 O O . ILE A 1 92 ? 18.073 4.964 -1.859 1.00 87.38 92 ILE A O 1
ATOM 703 N N . SER A 1 93 ? 18.283 6.164 0.027 1.00 80.56 93 SER A N 1
ATOM 704 C CA . SER A 1 93 ? 19.141 5.196 0.710 1.00 80.56 93 SER A CA 1
ATOM 705 C C . SER A 1 93 ? 18.286 4.358 1.650 1.00 80.56 93 SER A C 1
ATOM 707 O O . SER A 1 93 ? 17.811 4.864 2.663 1.00 80.56 93 SER A O 1
ATOM 709 N N . ALA A 1 94 ? 18.089 3.082 1.319 1.00 76.12 94 ALA A N 1
ATOM 710 C CA . ALA A 1 94 ? 17.451 2.147 2.235 1.00 76.12 94 ALA A CA 1
ATOM 711 C C . ALA A 1 94 ? 18.363 1.893 3.445 1.00 76.12 94 ALA A C 1
ATOM 713 O O . ALA A 1 94 ? 19.590 1.827 3.314 1.00 76.12 94 ALA A O 1
ATOM 714 N N . SER A 1 95 ? 17.772 1.729 4.622 1.00 69.31 95 SER A N 1
ATOM 715 C CA . SER A 1 95 ? 18.495 1.385 5.841 1.00 69.31 95 SER A CA 1
ATOM 716 C C . SER A 1 95 ? 17.733 0.344 6.650 1.00 69.31 95 SER A C 1
ATOM 718 O O . SER A 1 95 ? 16.506 0.297 6.653 1.00 69.31 95 SER A O 1
ATOM 720 N N . PHE A 1 96 ? 18.478 -0.517 7.332 1.00 62.38 96 PHE A N 1
ATOM 721 C CA . PHE A 1 96 ? 17.962 -1.462 8.310 1.00 62.38 96 PHE A CA 1
ATOM 722 C C . PHE A 1 96 ? 17.970 -0.808 9.693 1.00 62.38 96 PHE A C 1
ATOM 724 O O . PHE A 1 96 ? 18.968 -0.185 10.071 1.00 62.38 96 PHE A O 1
ATOM 731 N N . LEU A 1 97 ? 16.857 -0.918 10.430 1.00 60.25 97 LEU A N 1
ATOM 732 C CA . LEU A 1 97 ? 16.615 -0.225 11.708 1.00 60.25 97 LEU A CA 1
ATOM 733 C C . LEU A 1 97 ? 16.778 1.308 11.638 1.00 60.25 97 LEU A C 1
ATOM 735 O O . LEU A 1 97 ? 16.945 1.956 12.663 1.00 60.25 97 LEU A O 1
ATOM 739 N N . GLY A 1 98 ? 16.819 1.904 10.441 1.00 61.44 98 GLY A N 1
ATOM 740 C CA . GLY A 1 98 ? 17.220 3.306 10.276 1.00 61.44 98 GLY A CA 1
ATOM 741 C C . GLY A 1 98 ? 18.721 3.573 10.484 1.00 61.44 98 GLY A C 1
ATOM 742 O O . GLY A 1 98 ? 19.160 4.707 10.318 1.00 61.44 98 GLY A O 1
ATOM 743 N N . LEU A 1 99 ? 19.517 2.552 10.821 1.00 62.47 99 LEU A N 1
ATOM 744 C CA . LEU A 1 99 ? 20.895 2.694 11.309 1.00 62.47 99 LEU A CA 1
ATOM 745 C C . LEU A 1 99 ? 21.939 2.111 10.353 1.00 62.47 99 LEU A C 1
ATOM 747 O O . LEU A 1 99 ? 23.027 2.665 10.207 1.00 62.47 99 LEU A O 1
ATOM 751 N N . ILE A 1 100 ? 21.630 0.987 9.705 1.00 65.75 100 ILE A N 1
ATOM 752 C CA . ILE A 1 100 ? 22.581 0.265 8.858 1.00 65.75 100 ILE A CA 1
ATOM 753 C C . ILE A 1 100 ? 22.200 0.503 7.405 1.00 65.75 100 ILE A C 1
ATOM 755 O O . ILE A 1 100 ? 21.173 0.012 6.945 1.00 65.75 100 ILE A O 1
ATOM 759 N N . LEU A 1 101 ? 23.022 1.256 6.673 1.00 69.25 101 LEU A N 1
ATOM 760 C CA . LEU A 1 101 ? 22.806 1.480 5.246 1.00 69.25 101 LEU A CA 1
ATOM 761 C C . LEU A 1 101 ? 22.782 0.148 4.500 1.00 69.25 101 LEU A C 1
ATOM 763 O O . LEU A 1 101 ? 23.721 -0.646 4.565 1.00 69.25 101 LEU A O 1
ATOM 767 N N . ASN A 1 102 ? 21.705 -0.061 3.759 1.00 71.00 102 ASN A N 1
ATOM 768 C CA . ASN A 1 102 ? 21.551 -1.201 2.893 1.00 71.00 102 ASN A CA 1
ATOM 769 C C . ASN A 1 102 ? 22.068 -0.822 1.494 1.00 71.00 102 ASN A C 1
ATOM 771 O O . ASN A 1 102 ? 21.562 0.135 0.899 1.00 71.00 102 ASN A O 1
ATOM 775 N N . PRO A 1 103 ? 23.075 -1.525 0.942 1.00 75.38 103 PRO A N 1
ATOM 776 C CA . PRO A 1 103 ? 23.664 -1.182 -0.353 1.00 75.38 103 PRO A CA 1
ATOM 777 C C . PRO A 1 103 ? 22.744 -1.464 -1.557 1.00 75.38 103 PRO A C 1
ATOM 779 O O . PRO A 1 103 ? 23.181 -1.351 -2.702 1.00 75.38 103 PRO A O 1
ATOM 782 N N . VAL A 1 104 ? 21.475 -1.801 -1.329 1.00 85.38 104 VAL A N 1
ATOM 783 C CA . VAL A 1 104 ? 20.453 -1.972 -2.363 1.00 85.38 104 VAL A CA 1
ATOM 784 C C . VAL A 1 104 ? 20.057 -0.624 -2.971 1.00 85.38 104 VAL A C 1
ATOM 786 O O . VAL A 1 104 ? 19.950 0.402 -2.296 1.00 85.38 104 VAL A O 1
ATOM 789 N N . THR A 1 105 ? 19.838 -0.618 -4.286 1.00 90.19 105 THR A N 1
ATOM 790 C CA . THR A 1 105 ? 19.288 0.555 -4.970 1.00 90.19 105 THR A CA 1
ATOM 791 C C . THR A 1 105 ? 17.807 0.654 -4.641 1.00 90.19 105 THR A C 1
ATOM 793 O O . THR A 1 105 ? 17.064 -0.290 -4.908 1.00 90.19 105 THR A O 1
ATOM 796 N N . ALA A 1 106 ? 17.376 1.785 -4.087 1.00 92.56 106 ALA A N 1
ATOM 797 C CA . ALA A 1 106 ? 15.986 1.997 -3.719 1.00 92.56 106 ALA A CA 1
ATOM 798 C C . ALA A 1 106 ? 15.407 3.273 -4.341 1.00 92.56 106 ALA A C 1
ATOM 800 O O . ALA A 1 106 ? 16.078 4.304 -4.439 1.00 92.56 106 ALA A O 1
ATOM 801 N N . TYR A 1 107 ? 14.144 3.190 -4.746 1.00 94.00 107 TYR A N 1
ATOM 802 C CA . TYR A 1 107 ? 13.372 4.289 -5.317 1.00 94.00 107 TYR A CA 1
ATOM 803 C C . TYR A 1 107 ? 12.076 4.469 -4.538 1.00 94.00 107 TYR A C 1
ATOM 805 O O . TYR A 1 107 ? 11.492 3.489 -4.088 1.00 94.00 107 TYR A O 1
ATOM 813 N N . GLN A 1 108 ? 11.595 5.700 -4.432 1.00 94.38 108 GLN A N 1
ATOM 814 C CA . GLN A 1 108 ? 10.220 5.981 -4.038 1.00 94.38 108 GLN A CA 1
ATOM 815 C C . GLN A 1 108 ? 9.487 6.613 -5.207 1.00 94.38 108 GLN A C 1
ATOM 817 O O . GLN A 1 108 ? 10.003 7.540 -5.833 1.00 94.38 108 GLN A O 1
ATOM 822 N N . LEU A 1 109 ? 8.290 6.104 -5.478 1.00 95.31 109 LEU A N 1
ATOM 823 C CA . LEU A 1 109 ? 7.380 6.645 -6.474 1.00 95.31 109 LEU A CA 1
ATOM 824 C C . LEU A 1 109 ? 6.128 7.147 -5.763 1.00 95.31 109 LEU A C 1
ATOM 826 O O . LEU A 1 109 ? 5.469 6.370 -5.073 1.00 95.31 109 LEU A O 1
ATOM 830 N N . LEU A 1 110 ? 5.794 8.419 -5.967 1.00 95.50 110 LEU A N 1
ATOM 831 C CA . LEU A 1 110 ? 4.465 8.942 -5.675 1.00 95.50 110 LEU A CA 1
ATOM 832 C C . LEU A 1 110 ? 3.577 8.621 -6.867 1.00 95.50 110 LEU A C 1
ATOM 834 O O . LEU A 1 110 ? 3.908 9.003 -7.988 1.00 95.50 110 LEU A O 1
ATOM 838 N N . TYR A 1 111 ? 2.469 7.927 -6.643 1.00 95.56 111 TYR A N 1
ATOM 839 C CA . TYR A 1 111 ? 1.535 7.543 -7.695 1.00 95.56 111 TYR A CA 1
ATOM 840 C C . TYR A 1 111 ? 0.099 7.892 -7.320 1.00 95.56 111 TYR A C 1
ATOM 842 O O . TYR A 1 111 ? -0.268 7.944 -6.144 1.00 95.56 111 TYR A O 1
ATOM 850 N N . ARG A 1 112 ? -0.725 8.138 -8.342 1.00 95.62 112 ARG A N 1
ATOM 851 C CA . ARG A 1 112 ? -2.156 8.400 -8.164 1.00 95.62 112 ARG A CA 1
ATOM 852 C C . ARG A 1 112 ? -2.922 7.089 -7.981 1.00 95.62 112 ARG A C 1
ATOM 854 O O . ARG A 1 112 ? -2.773 6.164 -8.779 1.00 95.62 112 ARG A O 1
ATOM 861 N N . THR A 1 113 ? -3.798 7.050 -6.986 1.00 96.69 113 THR A N 1
ATOM 862 C CA . THR A 1 113 ? -4.773 5.978 -6.745 1.00 96.69 113 THR A CA 1
ATOM 863 C C . THR A 1 113 ? -6.151 6.579 -6.417 1.00 96.69 113 THR A C 1
ATOM 865 O O . THR A 1 113 ? -6.423 7.745 -6.737 1.00 96.69 113 THR A O 1
ATOM 868 N N . THR A 1 114 ? -7.054 5.779 -5.857 1.00 95.88 114 THR A N 1
ATOM 869 C CA . THR A 1 114 ? -8.471 6.107 -5.693 1.00 95.88 114 THR A CA 1
ATOM 870 C C . THR A 1 114 ? -8.915 5.854 -4.256 1.00 95.88 114 THR A C 1
ATOM 872 O O . THR A 1 114 ? -8.675 4.777 -3.714 1.00 95.88 114 THR A O 1
ATOM 875 N N . ALA A 1 115 ? -9.571 6.841 -3.647 1.00 96.62 115 ALA A N 1
ATOM 876 C CA . ALA A 1 115 ? -10.225 6.707 -2.349 1.00 96.62 115 ALA A CA 1
ATOM 877 C C . ALA A 1 115 ? -11.503 5.857 -2.452 1.00 96.62 115 ALA A C 1
ATOM 879 O O . ALA A 1 115 ? -12.023 5.611 -3.543 1.00 96.62 115 ALA A O 1
ATOM 880 N N . ILE A 1 116 ? -12.063 5.440 -1.316 1.00 97.06 116 ILE A N 1
ATOM 881 C CA . ILE A 1 116 ? -13.294 4.630 -1.270 1.00 97.06 116 ILE A CA 1
ATOM 882 C C . ILE A 1 116 ? -14.473 5.310 -1.976 1.00 97.06 116 ILE A C 1
ATOM 884 O O . ILE A 1 116 ? -15.239 4.642 -2.673 1.00 97.06 116 ILE A O 1
ATOM 888 N N . ASN A 1 117 ? -14.586 6.631 -1.842 1.00 95.31 117 ASN A N 1
ATOM 889 C CA . ASN A 1 117 ? -15.630 7.439 -2.476 1.00 95.31 117 ASN A CA 1
ATOM 890 C C . ASN A 1 117 ? -15.379 7.728 -3.973 1.00 95.31 117 ASN A C 1
ATOM 892 O O . ASN A 1 117 ? -16.158 8.442 -4.600 1.00 95.31 117 ASN A O 1
ATOM 896 N N . GLY A 1 118 ? -14.293 7.204 -4.553 1.00 94.56 118 GLY A N 1
ATOM 897 C CA . GLY A 1 118 ? -13.917 7.416 -5.952 1.00 94.56 118 GLY A CA 1
ATOM 898 C C . GLY A 1 118 ? -13.075 8.666 -6.221 1.00 94.56 118 GLY A C 1
ATOM 899 O O . GLY A 1 118 ? -12.617 8.843 -7.351 1.00 94.56 118 GLY A O 1
ATOM 900 N N . SER A 1 119 ? -12.833 9.521 -5.222 1.00 95.06 119 SER A N 1
ATOM 901 C CA . SER A 1 119 ? -11.953 10.683 -5.392 1.00 95.06 119 SER A CA 1
ATOM 902 C C . SER A 1 119 ? -10.498 10.266 -5.631 1.00 95.06 119 SER A C 1
ATOM 904 O O . SER A 1 119 ? -10.052 9.186 -5.231 1.00 95.06 119 SER A O 1
ATOM 906 N N . ALA A 1 120 ? -9.753 11.112 -6.339 1.00 95.81 120 ALA A N 1
ATOM 907 C CA . ALA A 1 120 ? -8.342 10.878 -6.601 1.00 95.81 120 ALA A CA 1
ATOM 908 C C . ALA A 1 120 ? -7.506 11.217 -5.363 1.00 95.81 120 ALA A C 1
ATOM 910 O O . ALA A 1 120 ? -7.657 12.284 -4.775 1.00 95.81 120 ALA A O 1
ATOM 911 N N . ILE A 1 121 ? -6.592 10.317 -5.011 1.00 95.50 121 ILE A N 1
ATOM 912 C CA . ILE A 1 121 ? -5.602 10.504 -3.943 1.00 95.50 121 ILE A CA 1
ATOM 913 C C . ILE A 1 121 ? -4.221 10.088 -4.458 1.00 95.50 121 ILE A C 1
ATOM 915 O O . ILE A 1 121 ? -4.114 9.412 -5.483 1.00 95.50 121 ILE A O 1
ATOM 919 N N . ALA A 1 122 ? -3.158 10.482 -3.763 1.00 94.00 122 ALA A N 1
ATOM 920 C CA . ALA A 1 122 ? -1.798 10.048 -4.064 1.00 94.00 122 ALA A CA 1
ATOM 921 C C . ALA A 1 122 ? -1.227 9.249 -2.891 1.00 94.00 122 ALA A C 1
ATOM 923 O O . ALA A 1 122 ? -1.518 9.550 -1.736 1.00 94.00 122 ALA A O 1
ATOM 924 N N . THR A 1 123 ? -0.419 8.238 -3.194 1.00 94.19 123 THR A N 1
ATOM 925 C CA . THR A 1 123 ? 0.307 7.460 -2.186 1.00 94.19 123 THR A CA 1
ATOM 926 C C . THR A 1 123 ? 1.675 7.018 -2.718 1.00 94.19 123 THR A C 1
ATOM 928 O O . THR A 1 123 ? 2.011 7.271 -3.880 1.00 94.19 123 THR A O 1
ATOM 931 N N . LEU A 1 124 ? 2.489 6.395 -1.869 1.00 93.44 124 LEU A N 1
ATOM 932 C CA . LEU A 1 124 ? 3.857 5.994 -2.167 1.00 93.44 124 LEU A CA 1
ATOM 933 C C . LEU A 1 124 ? 4.004 4.495 -2.393 1.00 93.44 124 LEU A C 1
ATOM 935 O O . LEU A 1 124 ? 3.288 3.657 -1.845 1.00 93.44 124 LEU A O 1
ATOM 939 N N . THR A 1 125 ? 4.994 4.141 -3.203 1.00 94.88 125 THR A N 1
ATOM 940 C CA . THR A 1 125 ? 5.578 2.804 -3.197 1.00 94.88 125 THR A CA 1
ATOM 941 C C . THR A 1 125 ? 7.089 2.922 -3.152 1.00 94.88 125 THR A C 1
ATOM 943 O O . THR A 1 125 ? 7.687 3.698 -3.900 1.00 94.88 125 THR A O 1
ATOM 946 N N . THR A 1 126 ? 7.711 2.126 -2.288 1.00 94.44 126 THR A N 1
ATOM 947 C CA . THR A 1 126 ? 9.166 1.985 -2.240 1.00 94.44 126 THR A CA 1
ATOM 948 C C . THR A 1 126 ? 9.567 0.762 -3.052 1.00 94.44 126 THR A C 1
ATOM 950 O O . THR A 1 126 ? 8.979 -0.302 -2.901 1.00 94.44 126 THR A O 1
ATOM 953 N N . ILE A 1 127 ? 10.541 0.899 -3.943 1.00 95.81 127 ILE A N 1
ATOM 954 C CA . ILE A 1 127 ? 11.029 -0.174 -4.809 1.00 95.81 127 ILE A CA 1
ATOM 955 C C . ILE A 1 127 ? 12.477 -0.451 -4.451 1.00 95.81 127 ILE A C 1
ATOM 957 O O . ILE A 1 127 ? 13.305 0.452 -4.493 1.00 95.81 127 ILE A O 1
ATOM 961 N N . PHE A 1 128 ? 12.783 -1.707 -4.165 1.00 95.25 128 PHE A N 1
ATOM 962 C CA . PHE A 1 128 ? 14.113 -2.218 -3.889 1.00 95.25 128 PHE A CA 1
ATOM 963 C C . PHE A 1 128 ? 14.583 -3.041 -5.089 1.00 95.25 128 PHE A C 1
ATOM 965 O O . PHE A 1 128 ? 13.946 -4.022 -5.484 1.00 95.25 128 PHE A O 1
ATOM 972 N N . LYS A 1 129 ? 15.699 -2.627 -5.689 1.00 95.19 129 LYS A N 1
ATOM 973 C CA . LYS A 1 129 ? 16.291 -3.262 -6.865 1.00 95.19 129 LYS A CA 1
ATOM 974 C C . LYS A 1 129 ? 17.643 -3.885 -6.495 1.00 95.19 129 LYS A C 1
ATOM 976 O O . LYS A 1 129 ? 18.579 -3.141 -6.173 1.00 95.19 129 LYS A O 1
ATOM 981 N N . PRO A 1 130 ? 17.783 -5.221 -6.567 1.00 93.88 130 PRO A N 1
ATOM 982 C CA . PRO A 1 130 ? 19.063 -5.873 -6.331 1.00 93.88 130 PRO A CA 1
ATOM 983 C C . PRO A 1 130 ? 20.027 -5.599 -7.494 1.00 93.88 130 PRO A C 1
ATOM 985 O O . PRO A 1 130 ? 19.608 -5.257 -8.601 1.00 93.88 130 PRO A O 1
ATOM 988 N N . LEU A 1 131 ? 21.332 -5.766 -7.253 1.00 90.31 131 LEU A N 1
ATOM 989 C CA . LEU A 1 131 ? 22.368 -5.519 -8.266 1.00 90.31 131 LEU A CA 1
ATOM 990 C C . LEU A 1 131 ? 22.187 -6.403 -9.511 1.00 90.31 131 LEU A C 1
ATOM 992 O O . LEU A 1 131 ? 22.345 -5.932 -10.634 1.00 90.31 131 LEU A O 1
ATOM 996 N N . ILE A 1 132 ? 21.838 -7.673 -9.296 1.00 92.62 132 ILE A N 1
ATOM 997 C CA . ILE A 1 132 ? 21.551 -8.652 -10.347 1.00 92.62 132 ILE A CA 1
ATOM 998 C C . ILE A 1 132 ? 20.067 -9.003 -10.245 1.00 92.62 132 ILE A C 1
ATOM 1000 O O . ILE A 1 132 ? 19.673 -9.908 -9.508 1.00 92.62 132 ILE A O 1
ATOM 1004 N N . ALA A 1 133 ? 19.242 -8.226 -10.941 1.00 96.00 133 ALA A N 1
ATOM 1005 C CA . ALA A 1 133 ? 17.795 -8.380 -10.930 1.00 96.00 133 ALA A CA 1
ATOM 1006 C C . ALA A 1 133 ? 17.312 -9.365 -12.002 1.00 96.00 133 ALA A C 1
ATOM 1008 O O . ALA A 1 133 ? 17.815 -9.387 -13.123 1.00 96.00 133 ALA A O 1
ATOM 1009 N N . LYS A 1 134 ? 16.282 -10.144 -11.665 1.00 97.81 134 LYS A N 1
ATOM 1010 C CA . LYS A 1 134 ? 15.377 -10.751 -12.639 1.00 97.81 134 LYS A CA 1
ATOM 1011 C C . LYS A 1 134 ? 14.598 -9.624 -13.306 1.00 97.81 134 LYS A C 1
ATOM 1013 O O . LYS A 1 134 ? 14.059 -8.757 -12.622 1.00 97.81 134 LYS A O 1
ATOM 1018 N N . THR A 1 135 ? 14.551 -9.653 -14.626 1.00 97.31 135 THR A N 1
ATOM 1019 C CA . THR A 1 135 ? 14.022 -8.565 -15.455 1.00 97.31 135 THR A CA 1
ATOM 1020 C C . THR A 1 135 ? 12.603 -8.843 -15.949 1.00 97.31 135 THR A C 1
ATOM 1022 O O . THR A 1 135 ? 11.873 -7.929 -16.312 1.00 97.31 135 THR A O 1
ATOM 1025 N N . ASP A 1 136 ? 12.144 -10.090 -15.885 1.00 97.44 136 ASP A N 1
ATOM 1026 C CA . ASP A 1 136 ? 10.828 -10.490 -16.382 1.00 97.44 136 ASP A CA 1
ATOM 1027 C C . ASP A 1 136 ? 9.724 -10.474 -15.308 1.00 97.44 136 ASP A C 1
ATOM 1029 O O . ASP A 1 136 ? 8.542 -10.675 -15.616 1.00 97.44 136 ASP A O 1
ATOM 1033 N N . ARG A 1 137 ? 10.094 -10.275 -14.034 1.00 97.62 137 ARG A N 1
ATOM 1034 C CA . ARG A 1 137 ? 9.179 -10.379 -12.891 1.00 97.62 137 ARG A CA 1
ATOM 1035 C C . ARG A 1 137 ? 9.614 -9.588 -11.660 1.00 97.62 137 ARG A C 1
ATOM 1037 O O . ARG A 1 137 ? 10.804 -9.379 -11.437 1.00 97.62 137 ARG A O 1
ATOM 1044 N N . PHE A 1 138 ? 8.657 -9.275 -10.794 1.00 98.50 138 PHE A N 1
ATOM 1045 C CA . PHE A 1 138 ? 8.906 -8.646 -9.497 1.00 98.50 138 PHE A CA 1
ATOM 1046 C C . PHE A 1 138 ? 7.916 -9.119 -8.414 1.00 98.50 138 PHE A C 1
ATOM 1048 O O . PHE A 1 138 ? 6.912 -9.775 -8.705 1.00 98.50 138 PHE A O 1
ATOM 1055 N N . ILE A 1 139 ? 8.219 -8.805 -7.153 1.00 98.50 139 ILE A N 1
ATOM 1056 C CA . ILE A 1 139 ? 7.373 -9.090 -5.985 1.00 98.50 139 ILE A CA 1
ATOM 1057 C C . ILE A 1 139 ? 6.707 -7.796 -5.512 1.00 98.50 139 ILE A C 1
ATOM 1059 O O . ILE A 1 139 ? 7.370 -6.774 -5.336 1.00 98.50 139 ILE A O 1
ATOM 1063 N N . SER A 1 140 ? 5.399 -7.840 -5.271 1.00 97.94 140 SER A N 1
ATOM 1064 C CA . SER A 1 140 ? 4.689 -6.804 -4.520 1.00 97.94 140 SER A CA 1
ATOM 1065 C C . SER A 1 140 ? 4.507 -7.292 -3.085 1.00 97.94 140 SER A C 1
ATOM 1067 O O . SER A 1 140 ? 3.748 -8.226 -2.836 1.00 97.94 140 SER A O 1
ATOM 1069 N N . PHE A 1 141 ? 5.246 -6.703 -2.152 1.00 96.88 141 PHE A N 1
ATOM 1070 C CA . PHE A 1 141 ? 5.303 -7.100 -0.751 1.00 96.88 141 PHE A CA 1
ATOM 1071 C C . PHE A 1 141 ? 4.603 -6.049 0.113 1.00 96.88 141 PHE A C 1
ATOM 1073 O O . PHE A 1 141 ? 5.097 -4.940 0.276 1.00 96.88 141 PHE A O 1
ATOM 1080 N N . GLN A 1 142 ? 3.438 -6.382 0.664 1.00 94.62 142 GLN A N 1
ATOM 1081 C CA . GLN A 1 142 ? 2.605 -5.427 1.402 1.00 94.62 142 GLN A CA 1
ATOM 1082 C C . GLN A 1 142 ? 3.092 -5.305 2.857 1.00 94.62 142 GLN A C 1
ATOM 1084 O O . GLN A 1 142 ? 2.562 -5.994 3.715 1.00 94.62 142 GLN A O 1
ATOM 1089 N N . MET A 1 143 ? 4.122 -4.504 3.162 1.00 88.81 143 MET A N 1
ATOM 1090 C CA . MET A 1 143 ? 4.608 -4.329 4.551 1.00 88.81 143 MET A CA 1
ATOM 1091 C C . MET A 1 143 ? 3.478 -3.967 5.528 1.00 88.81 143 MET A C 1
ATOM 1093 O O . MET A 1 143 ? 2.645 -3.127 5.210 1.00 88.81 143 MET A O 1
ATOM 1097 N N . ALA A 1 144 ? 3.446 -4.621 6.691 1.00 82.50 144 ALA A N 1
ATOM 1098 C CA . ALA A 1 144 ? 2.415 -4.426 7.703 1.00 82.50 144 ALA A CA 1
ATOM 1099 C C . ALA A 1 144 ? 2.924 -3.419 8.737 1.00 82.50 144 ALA A C 1
ATOM 1101 O O . ALA A 1 144 ? 3.715 -3.769 9.608 1.00 82.50 144 ALA A O 1
ATOM 1102 N N . TYR A 1 145 ? 2.498 -2.166 8.603 1.00 74.75 145 TYR A N 1
ATOM 1103 C CA . TYR A 1 145 ? 2.808 -1.107 9.568 1.00 74.75 145 TYR A CA 1
ATOM 1104 C C . TYR A 1 145 ? 1.681 -0.873 10.585 1.00 74.75 145 TYR A C 1
ATOM 1106 O O . TYR A 1 145 ? 1.903 -0.203 11.589 1.00 74.75 145 TYR A O 1
ATOM 1114 N N . ASP A 1 146 ? 0.496 -1.440 10.326 1.00 79.81 146 ASP A N 1
ATOM 1115 C CA . ASP A 1 146 ? -0.632 -1.606 11.249 1.00 79.81 146 ASP A CA 1
ATOM 1116 C C . ASP A 1 146 ? -0.907 -0.393 12.164 1.00 79.81 146 ASP A C 1
ATOM 1118 O O . ASP A 1 146 ? -1.078 -0.534 13.369 1.00 79.81 146 ASP A O 1
ATOM 1122 N N . SER A 1 147 ? -0.930 0.816 11.590 1.00 78.31 147 SER A N 1
ATOM 1123 C CA . SER A 1 147 ? -1.096 2.081 12.319 1.00 78.31 147 SER A CA 1
ATOM 1124 C C . SER A 1 147 ? -1.898 3.094 11.507 1.00 78.31 147 SER A C 1
ATOM 1126 O O . SER A 1 147 ? -1.767 3.153 10.286 1.00 78.31 147 SER A O 1
ATOM 1128 N N . SER A 1 148 ? -2.664 3.934 12.210 1.00 79.00 148 SER A N 1
ATOM 1129 C CA . SER A 1 148 ? -3.464 5.027 11.636 1.00 79.00 148 SER A CA 1
ATOM 1130 C C . SER A 1 148 ? -2.844 6.419 11.802 1.00 79.00 148 SER A C 1
ATOM 1132 O O . SER A 1 148 ? -3.497 7.432 11.521 1.00 79.00 148 SER A O 1
ATOM 1134 N N . ALA A 1 149 ? -1.598 6.477 12.276 1.00 76.50 149 ALA A N 1
ATOM 1135 C CA . ALA A 1 149 ? -0.920 7.718 12.642 1.00 76.50 149 ALA A CA 1
ATOM 1136 C C . ALA A 1 149 ? 0.211 8.113 11.694 1.00 76.50 149 ALA A C 1
ATOM 1138 O O . ALA A 1 149 ? 0.654 9.257 11.722 1.00 76.50 149 ALA A O 1
ATOM 1139 N N . LEU A 1 150 ? 0.714 7.172 10.894 1.00 72.81 150 LEU A N 1
ATOM 1140 C CA . LEU A 1 150 ? 1.926 7.362 10.107 1.00 72.81 150 LEU A CA 1
ATOM 1141 C C . LEU A 1 150 ? 1.661 8.253 8.888 1.00 72.81 150 LEU A C 1
ATOM 1143 O O . LEU A 1 150 ? 0.934 7.836 7.985 1.00 72.81 150 LEU A O 1
ATOM 1147 N N . PRO A 1 151 ? 2.281 9.444 8.797 1.00 71.12 151 PRO A N 1
ATOM 1148 C CA . PRO A 1 151 ? 2.227 10.205 7.565 1.00 71.12 151 PRO A CA 1
ATOM 1149 C C . PRO A 1 151 ? 2.944 9.455 6.438 1.00 71.12 151 PRO A C 1
ATOM 1151 O O . PRO A 1 151 ? 3.881 8.676 6.659 1.00 71.12 151 PRO A O 1
ATOM 1154 N N . LEU A 1 152 ? 2.519 9.739 5.213 1.00 74.81 152 LEU A N 1
ATOM 1155 C CA . LEU A 1 152 ? 3.066 9.138 4.005 1.00 74.81 152 LEU A CA 1
ATOM 1156 C C . LEU A 1 152 ? 4.595 9.319 3.921 1.00 74.81 152 LEU A C 1
ATOM 1158 O O . LEU A 1 152 ? 5.106 10.432 4.055 1.00 74.81 152 LEU A O 1
ATOM 1162 N N . GLY A 1 153 ? 5.336 8.239 3.672 1.00 65.81 153 GLY A N 1
ATOM 1163 C CA . GLY A 1 153 ? 6.796 8.256 3.534 1.00 65.81 153 GLY A CA 1
ATOM 1164 C C . GLY A 1 153 ? 7.577 8.167 4.846 1.00 65.81 153 GLY A C 1
ATOM 1165 O O . GLY A 1 153 ? 8.806 8.295 4.821 1.00 65.81 153 GLY A O 1
ATOM 1166 N N . THR A 1 154 ? 6.904 7.925 5.975 1.00 74.44 154 THR A N 1
ATOM 1167 C CA . THR A 1 154 ? 7.570 7.724 7.269 1.00 74.44 154 THR A CA 1
ATOM 1168 C C . THR A 1 154 ? 8.494 6.505 7.243 1.00 74.44 154 THR A C 1
ATOM 1170 O O . THR A 1 154 ? 8.033 5.402 6.928 1.00 74.44 154 THR A O 1
ATOM 1173 N N . PRO A 1 155 ? 9.786 6.657 7.609 1.00 71.75 155 PRO A N 1
ATOM 1174 C CA . PRO A 1 155 ? 10.693 5.525 7.742 1.00 71.75 155 PRO A CA 1
ATOM 1175 C C . PRO A 1 155 ? 10.163 4.502 8.753 1.00 71.75 155 PRO A C 1
ATOM 1177 O O . PRO A 1 155 ? 9.994 4.806 9.932 1.00 71.75 155 PRO A O 1
ATOM 1180 N N . GLN A 1 156 ? 9.942 3.275 8.291 1.00 71.44 156 GLN A N 1
ATOM 1181 C CA . GLN A 1 156 ? 9.462 2.167 9.113 1.00 71.44 156 GLN A CA 1
ATOM 1182 C C . GLN A 1 156 ? 10.640 1.523 9.862 1.00 71.44 156 GLN A C 1
ATOM 1184 O O . GLN A 1 156 ? 11.329 0.649 9.332 1.00 71.44 156 GLN A O 1
ATOM 1189 N N . THR A 1 157 ? 10.940 2.013 11.067 1.00 72.19 157 THR A N 1
ATOM 1190 C CA . THR A 1 157 ? 12.132 1.617 11.847 1.00 72.19 157 THR A CA 1
ATOM 1191 C C . THR A 1 157 ? 11.828 0.724 13.047 1.00 72.19 157 THR A C 1
ATOM 1193 O O . THR A 1 157 ? 12.750 0.319 13.757 1.00 72.19 157 THR A O 1
ATOM 1196 N N . ASP A 1 158 ? 10.561 0.386 13.277 1.00 75.50 158 ASP A N 1
ATOM 1197 C CA . ASP A 1 158 ? 10.154 -0.480 14.375 1.00 75.50 158 ASP A CA 1
ATOM 1198 C C . ASP A 1 158 ? 10.579 -1.948 14.153 1.00 75.50 158 ASP A C 1
ATOM 1200 O O . ASP A 1 158 ? 11.081 -2.351 13.094 1.00 75.50 158 ASP A O 1
ATOM 1204 N N . LEU A 1 159 ? 10.405 -2.767 15.194 1.00 74.19 159 LEU A N 1
ATOM 1205 C CA . LEU A 1 159 ? 10.840 -4.162 15.189 1.00 74.19 159 LEU A CA 1
ATOM 1206 C C . LEU A 1 159 ? 10.083 -5.017 14.162 1.00 74.19 159 LEU A C 1
ATOM 1208 O O . LEU A 1 159 ? 10.703 -5.878 13.536 1.00 74.19 159 LEU A O 1
ATOM 1212 N N . ILE A 1 160 ? 8.778 -4.792 13.981 1.00 77.31 160 ILE A N 1
ATOM 1213 C CA . ILE A 1 160 ? 7.952 -5.548 13.030 1.00 77.31 160 ILE A CA 1
ATOM 1214 C C . ILE A 1 160 ? 8.460 -5.248 11.623 1.00 77.31 160 ILE A C 1
ATOM 1216 O O . ILE A 1 160 ? 8.885 -6.164 10.915 1.00 77.31 160 ILE A O 1
ATOM 1220 N N . SER A 1 161 ? 8.554 -3.969 11.271 1.00 79.12 161 SER A N 1
ATOM 1221 C CA . SER A 1 161 ? 9.070 -3.520 9.975 1.00 79.12 161 SER A CA 1
ATOM 1222 C C . SER A 1 161 ? 10.487 -4.020 9.693 1.00 79.12 161 SER A C 1
ATOM 1224 O O . SER A 1 161 ? 10.803 -4.436 8.576 1.00 79.12 161 SER A O 1
ATOM 1226 N N . SER A 1 162 ? 11.337 -4.079 10.719 1.00 79.06 162 SER A N 1
ATOM 1227 C CA . SER A 1 162 ? 12.700 -4.605 10.600 1.00 79.06 162 SER A CA 1
ATOM 1228 C C . SER A 1 162 ? 12.735 -6.108 10.307 1.00 79.06 162 SER A C 1
ATOM 1230 O O . SER A 1 162 ? 13.517 -6.553 9.465 1.00 79.06 162 SER A O 1
ATOM 1232 N N . VAL A 1 163 ? 11.876 -6.905 10.951 1.00 81.81 163 VAL A N 1
ATOM 1233 C CA . VAL A 1 163 ? 11.744 -8.344 10.652 1.00 81.81 163 VAL A CA 1
ATOM 1234 C C . VAL A 1 163 ? 11.214 -8.554 9.236 1.00 81.81 163 VAL A C 1
ATOM 1236 O O . VAL A 1 163 ? 11.691 -9.428 8.513 1.00 81.81 163 VAL A O 1
ATOM 1239 N N . GLU A 1 164 ? 10.260 -7.737 8.805 1.00 86.88 164 GLU A N 1
ATOM 1240 C CA . GLU A 1 164 ? 9.715 -7.804 7.452 1.00 86.88 164 GLU A CA 1
ATOM 1241 C C . GLU A 1 164 ? 10.738 -7.421 6.387 1.00 86.88 164 GLU A C 1
ATOM 1243 O O . GLU A 1 164 ? 10.779 -8.042 5.322 1.00 86.88 164 GLU A O 1
ATOM 1248 N N . MET A 1 165 ? 11.626 -6.476 6.698 1.00 85.62 165 MET A N 1
ATOM 1249 C CA . MET A 1 165 ? 12.739 -6.129 5.826 1.00 85.62 165 MET A CA 1
ATOM 1250 C C . MET A 1 165 ? 13.674 -7.324 5.592 1.00 85.62 165 MET A C 1
ATOM 1252 O O . MET A 1 165 ? 14.169 -7.486 4.483 1.00 85.62 165 MET A O 1
ATOM 1256 N N . LEU A 1 166 ? 13.852 -8.233 6.560 1.00 87.31 166 LEU A N 1
ATOM 1257 C CA . LEU A 1 166 ? 14.621 -9.470 6.333 1.00 87.31 166 LEU A CA 1
ATOM 1258 C C . LEU A 1 166 ? 13.970 -10.385 5.283 1.00 87.31 166 LEU A C 1
ATOM 1260 O O . LEU A 1 166 ? 14.667 -11.083 4.546 1.00 87.31 166 LEU A O 1
ATOM 1264 N N . VAL A 1 167 ? 12.638 -10.382 5.188 1.00 90.25 167 VAL A N 1
ATOM 1265 C CA . VAL A 1 167 ? 11.915 -11.129 4.146 1.00 90.25 167 VAL A CA 1
ATOM 1266 C C . VAL A 1 167 ? 12.095 -10.456 2.785 1.00 90.25 167 VAL A C 1
ATOM 1268 O O . VAL A 1 167 ? 12.313 -11.145 1.788 1.00 90.25 167 VAL A O 1
ATOM 1271 N N . VAL A 1 168 ? 12.065 -9.120 2.741 1.00 91.38 168 VAL A N 1
ATOM 1272 C CA . VAL A 1 168 ? 12.402 -8.346 1.535 1.00 91.38 168 VAL A CA 1
ATOM 1273 C C . VAL A 1 168 ? 13.829 -8.662 1.078 1.00 91.38 168 VAL A C 1
ATOM 1275 O O . VAL A 1 168 ? 14.028 -8.993 -0.089 1.00 91.38 168 VAL A O 1
ATOM 1278 N N . GLU A 1 169 ? 14.801 -8.681 1.993 1.00 90.31 169 GLU A N 1
ATOM 1279 C CA . GLU A 1 169 ? 16.187 -9.062 1.697 1.00 90.31 169 GLU A CA 1
ATOM 1280 C C . GLU A 1 169 ? 16.305 -10.469 1.121 1.00 90.31 169 GLU A C 1
ATOM 1282 O O . GLU A 1 169 ? 17.041 -10.684 0.160 1.00 90.31 169 GLU A O 1
ATOM 1287 N N . ALA A 1 170 ? 15.547 -11.435 1.642 1.00 92.88 170 ALA A N 1
ATOM 1288 C CA . ALA A 1 170 ? 15.548 -12.784 1.087 1.00 92.88 170 ALA A CA 1
ATOM 1289 C C . ALA A 1 170 ? 15.120 -12.790 -0.394 1.00 92.88 170 ALA A C 1
ATOM 1291 O O . ALA A 1 170 ? 15.747 -13.463 -1.215 1.00 92.88 170 ALA A O 1
ATOM 1292 N N . TYR A 1 171 ? 14.107 -12.003 -0.771 1.00 95.62 171 TYR A N 1
ATOM 1293 C CA . TYR A 1 171 ? 13.712 -11.847 -2.175 1.00 95.62 171 TYR A CA 1
ATOM 1294 C C . TYR A 1 171 ? 14.774 -11.129 -3.013 1.00 95.62 171 TYR A C 1
ATOM 1296 O O . TYR A 1 171 ? 15.044 -11.554 -4.141 1.00 95.62 171 TYR A O 1
ATOM 1304 N N . LEU A 1 172 ? 15.411 -10.092 -2.464 1.00 94.62 172 LEU A N 1
ATOM 1305 C CA . LEU A 1 172 ? 16.484 -9.354 -3.135 1.00 94.62 172 LEU A CA 1
ATOM 1306 C C . LEU A 1 172 ? 17.703 -10.246 -3.404 1.00 94.62 172 LEU A C 1
ATOM 1308 O O . LEU A 1 172 ? 18.232 -10.235 -4.515 1.00 94.62 172 LEU A O 1
ATOM 1312 N N . VAL A 1 173 ? 18.097 -11.087 -2.442 1.00 93.44 173 VAL A N 1
ATOM 1313 C CA . VAL A 1 173 ? 19.169 -12.089 -2.592 1.00 93.44 173 VAL A CA 1
ATOM 1314 C C . VAL A 1 173 ? 18.827 -13.123 -3.668 1.00 93.44 173 VAL A C 1
ATOM 1316 O O . VAL A 1 173 ? 19.701 -13.559 -4.414 1.00 93.44 173 VAL A O 1
ATOM 1319 N N . LEU A 1 174 ? 17.549 -13.487 -3.805 1.00 95.94 174 LEU A N 1
ATOM 1320 C CA . LEU A 1 174 ? 17.067 -14.35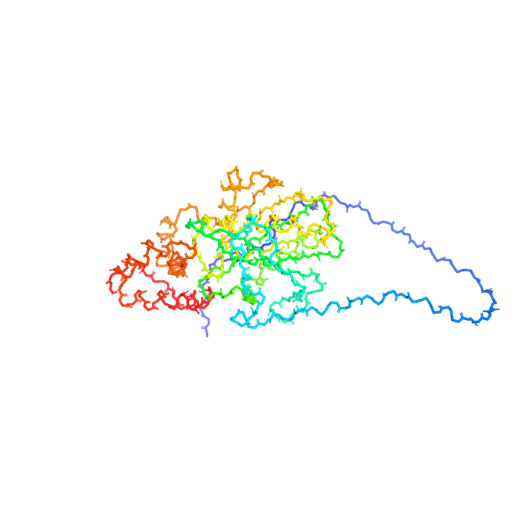9 -4.882 1.00 95.94 174 LEU A CA 1
ATOM 1321 C C . LEU A 1 174 ? 16.969 -13.647 -6.249 1.00 95.94 174 LEU A C 1
ATOM 1323 O O . LEU A 1 174 ? 16.625 -14.280 -7.256 1.00 95.94 174 LEU A O 1
ATOM 1327 N N . GLY A 1 175 ? 17.289 -12.352 -6.297 1.00 96.12 175 GLY A N 1
ATOM 1328 C CA . GLY A 1 175 ? 17.331 -11.522 -7.497 1.00 96.12 175 GLY A CA 1
ATOM 1329 C C . GLY A 1 175 ? 15.992 -10.891 -7.871 1.00 96.12 175 GLY A C 1
ATOM 1330 O O . GLY A 1 175 ? 15.864 -10.380 -8.976 1.00 96.12 175 GLY A O 1
ATOM 1331 N N . TYR A 1 176 ? 14.972 -10.928 -7.017 1.00 98.00 176 TYR A N 1
ATOM 1332 C CA . TYR A 1 176 ? 13.701 -10.270 -7.323 1.00 98.00 176 TYR A CA 1
ATOM 1333 C C . TYR A 1 176 ? 13.781 -8.772 -7.040 1.00 98.00 176 TYR A C 1
ATOM 1335 O O . TYR A 1 176 ? 14.262 -8.369 -5.988 1.00 98.00 176 TYR A O 1
ATOM 1343 N N . ILE A 1 177 ? 13.244 -7.948 -7.941 1.00 97.94 177 ILE A N 1
ATOM 1344 C CA . ILE A 1 177 ? 12.838 -6.585 -7.580 1.00 97.94 177 ILE A CA 1
ATOM 1345 C C . ILE A 1 177 ? 11.649 -6.697 -6.623 1.00 97.94 177 ILE A C 1
ATOM 1347 O O . ILE A 1 177 ? 10.741 -7.500 -6.858 1.00 97.94 177 ILE A O 1
ATOM 1351 N N . VAL A 1 178 ? 11.648 -5.903 -5.554 1.00 97.56 178 VAL A N 1
ATOM 1352 C CA . VAL A 1 178 ? 10.572 -5.892 -4.556 1.00 97.56 178 VAL A CA 1
ATOM 1353 C C . VAL A 1 178 ? 9.976 -4.494 -4.476 1.00 97.56 178 VAL A C 1
ATOM 1355 O O . VAL A 1 178 ? 10.700 -3.521 -4.310 1.00 97.56 178 VAL A O 1
ATOM 1358 N N . SER A 1 179 ? 8.656 -4.389 -4.581 1.00 96.81 179 SER A N 1
ATOM 1359 C CA . SER A 1 179 ? 7.903 -3.158 -4.323 1.00 96.81 179 SER A CA 1
ATOM 1360 C C . SER A 1 179 ? 7.144 -3.282 -3.005 1.00 96.81 179 SER A C 1
ATOM 1362 O O . SER A 1 179 ? 6.575 -4.335 -2.733 1.00 96.81 179 SER A O 1
ATOM 1364 N N . SER A 1 180 ? 7.141 -2.224 -2.202 1.00 95.00 180 SER A N 1
ATOM 1365 C CA . SER A 1 180 ? 6.424 -2.114 -0.934 1.00 95.00 180 SER A CA 1
ATOM 1366 C C . SER A 1 180 ? 5.520 -0.877 -0.973 1.00 95.00 180 SER A C 1
ATOM 1368 O O . SER A 1 180 ? 6.031 0.245 -0.868 1.00 95.00 180 SER A O 1
ATOM 1370 N N . PRO A 1 181 ? 4.210 -1.047 -1.234 1.00 94.69 181 PRO A N 1
ATOM 1371 C CA . PRO A 1 181 ? 3.267 0.062 -1.304 1.00 94.69 181 PRO A CA 1
ATOM 1372 C C . PRO A 1 181 ? 2.783 0.525 0.071 1.00 94.69 181 PRO A C 1
ATOM 1374 O O . PRO A 1 181 ? 2.448 -0.296 0.921 1.00 94.69 181 PRO A O 1
ATOM 1377 N N . GLU A 1 182 ? 2.611 1.836 0.225 1.00 93.31 182 GLU A N 1
ATOM 1378 C CA . GLU A 1 182 ? 1.844 2.460 1.310 1.00 93.31 182 GLU A CA 1
ATOM 1379 C C . GLU A 1 182 ? 0.352 2.393 0.948 1.00 93.31 182 GLU A C 1
ATOM 1381 O O . GLU A 1 182 ? -0.272 3.333 0.451 1.00 93.31 182 GLU A O 1
ATOM 1386 N N . TYR A 1 183 ? -0.207 1.190 1.078 1.00 93.00 183 TYR A N 1
ATOM 1387 C CA . TYR A 1 183 ? -1.515 0.843 0.527 1.00 93.00 183 TYR A CA 1
ATOM 1388 C C . TYR A 1 183 ? -2.704 1.467 1.280 1.00 93.00 183 TYR A C 1
ATOM 1390 O O . TYR A 1 183 ? -3.817 1.421 0.769 1.00 93.00 183 TYR A O 1
ATOM 1398 N N . GLU A 1 184 ? -2.512 2.057 2.462 1.00 92.50 184 GLU A N 1
ATOM 1399 C CA . GLU A 1 184 ? -3.602 2.703 3.222 1.00 92.50 184 GLU A CA 1
ATOM 1400 C C . GLU A 1 184 ? -3.779 4.184 2.884 1.00 92.50 184 GLU A C 1
ATOM 1402 O O . GLU A 1 184 ? -4.580 4.865 3.517 1.00 92.50 184 GLU A O 1
ATOM 1407 N N . GLY A 1 185 ? -3.071 4.671 1.864 1.00 91.75 185 GLY A N 1
ATOM 1408 C CA . GLY A 1 185 ? -3.232 6.029 1.364 1.00 91.75 185 GLY A CA 1
ATOM 1409 C C . GLY A 1 185 ? -2.514 7.091 2.205 1.00 91.75 185 GLY A C 1
ATOM 1410 O O . GLY A 1 185 ? -1.749 6.766 3.112 1.00 91.75 185 GLY A O 1
ATOM 1411 N N . PRO A 1 186 ? -2.733 8.378 1.882 1.00 90.69 186 PRO A N 1
ATOM 1412 C CA . PRO A 1 186 ? -1.981 9.496 2.458 1.00 90.69 186 PRO A CA 1
ATOM 1413 C C . PRO A 1 186 ? -2.299 9.775 3.934 1.00 90.69 186 PRO A C 1
ATOM 1415 O O . PRO A 1 186 ? -1.557 10.498 4.591 1.00 90.69 186 PRO A O 1
ATOM 1418 N N . ASP A 1 187 ? -3.406 9.239 4.442 1.00 91.19 187 ASP A N 1
ATOM 1419 C CA . ASP A 1 187 ? -3.948 9.474 5.781 1.00 91.19 187 ASP A CA 1
ATOM 1420 C C . ASP A 1 187 ? -3.917 8.222 6.678 1.00 91.19 187 ASP A C 1
ATOM 1422 O O . ASP A 1 187 ? -4.514 8.243 7.758 1.00 91.19 187 ASP A O 1
ATOM 1426 N N . ALA A 1 188 ? -3.202 7.169 6.249 1.00 91.50 188 ALA A N 1
ATOM 1427 C CA . ALA A 1 188 ? -3.037 5.896 6.956 1.00 91.50 188 ALA A CA 1
ATOM 1428 C C . ALA A 1 188 ? -4.378 5.285 7.392 1.00 91.50 188 ALA A C 1
ATOM 1430 O O . ALA A 1 188 ? -4.660 5.082 8.571 1.00 91.50 188 ALA A O 1
ATOM 1431 N N . ALA A 1 189 ? -5.260 5.023 6.430 1.00 94.06 189 ALA A N 1
ATOM 1432 C CA . ALA A 1 189 ? -6.577 4.463 6.700 1.00 94.06 189 ALA A CA 1
ATOM 1433 C C . ALA A 1 189 ? -6.535 2.945 6.982 1.00 94.06 189 ALA A C 1
ATOM 1435 O O . ALA A 1 189 ? -7.004 2.113 6.189 1.00 94.06 189 ALA A O 1
ATOM 1436 N N . PHE A 1 190 ? -5.968 2.566 8.131 1.00 92.75 190 PHE A N 1
ATOM 1437 C CA . PHE A 1 190 ? -5.899 1.177 8.579 1.00 92.75 190 PHE A CA 1
ATOM 1438 C C . PHE A 1 190 ? -7.294 0.528 8.635 1.00 92.75 190 PHE A C 1
ATOM 1440 O O . PHE A 1 190 ? -8.308 1.143 8.951 1.00 92.75 190 PHE A O 1
ATOM 1447 N N . GLY A 1 191 ? -7.361 -0.752 8.268 1.00 91.50 191 GLY A N 1
ATOM 1448 C CA . GLY A 1 191 ? -8.614 -1.518 8.186 1.00 91.50 191 GLY A CA 1
ATOM 1449 C C . GLY A 1 191 ? -9.448 -1.315 6.907 1.00 91.50 191 GLY A C 1
ATOM 1450 O O . GLY A 1 191 ? -10.271 -2.176 6.587 1.00 91.50 191 GLY A O 1
ATOM 1451 N N . ALA A 1 192 ? -9.206 -0.269 6.104 1.00 94.88 192 ALA A N 1
ATOM 1452 C CA . ALA A 1 192 ? -9.990 0.028 4.897 1.00 94.88 192 ALA A CA 1
ATOM 1453 C C . ALA A 1 192 ? -9.647 -0.887 3.698 1.00 94.88 192 ALA A C 1
ATOM 1455 O O . ALA A 1 192 ? -9.004 -0.487 2.733 1.00 94.88 192 ALA A O 1
ATOM 1456 N N . GLY A 1 193 ? -10.103 -2.141 3.723 1.00 94.81 193 GLY A N 1
ATOM 1457 C CA . GLY A 1 193 ? -9.703 -3.184 2.769 1.00 94.81 193 GLY A CA 1
ATOM 1458 C C . GLY A 1 193 ? -9.736 -2.817 1.274 1.00 94.81 193 GLY A C 1
ATOM 1459 O O . GLY A 1 193 ? -8.749 -3.021 0.570 1.00 94.81 193 GLY A O 1
ATOM 1460 N N . ARG A 1 194 ? -10.834 -2.227 0.779 1.00 96.31 194 ARG A N 1
ATOM 1461 C CA . ARG A 1 194 ? -10.945 -1.808 -0.635 1.00 96.31 194 ARG A CA 1
ATOM 1462 C C . ARG A 1 194 ? -9.884 -0.774 -1.025 1.00 96.31 194 ARG A C 1
ATOM 1464 O O . ARG A 1 194 ? -9.322 -0.885 -2.110 1.00 96.31 194 ARG A O 1
ATOM 1471 N N . LEU A 1 195 ? -9.591 0.179 -0.138 1.00 97.06 195 LEU A N 1
ATOM 1472 C CA . LEU A 1 195 ? -8.526 1.164 -0.327 1.00 97.06 195 LEU A CA 1
ATOM 1473 C C . LEU A 1 195 ? -7.168 0.460 -0.432 1.00 97.06 195 LEU A C 1
ATOM 1475 O O . LEU A 1 195 ? -6.458 0.658 -1.416 1.00 97.06 195 LEU A O 1
ATOM 1479 N N . LYS A 1 196 ? -6.880 -0.465 0.500 1.00 95.88 196 LYS A N 1
ATOM 1480 C CA . LYS A 1 196 ? -5.652 -1.283 0.493 1.00 95.88 196 LYS A CA 1
ATOM 1481 C C . LYS A 1 196 ? -5.457 -2.037 -0.823 1.00 95.88 196 LYS A C 1
ATOM 1483 O O . LYS A 1 196 ? -4.354 -2.083 -1.374 1.00 95.88 196 LYS A O 1
ATOM 1488 N N . GLY A 1 197 ? -6.533 -2.624 -1.342 1.00 97.00 197 GLY A N 1
ATOM 1489 C CA . GLY A 1 197 ? -6.507 -3.349 -2.609 1.00 97.00 197 GLY A CA 1
ATOM 1490 C C . GLY A 1 197 ? -6.245 -2.440 -3.814 1.00 97.00 197 GLY A C 1
ATOM 1491 O O . GLY A 1 197 ? -5.377 -2.757 -4.625 1.00 97.00 197 GLY A O 1
ATOM 1492 N N . MET A 1 198 ? -6.940 -1.299 -3.914 1.00 98.12 198 MET A N 1
ATOM 1493 C CA . MET A 1 198 ? -6.735 -0.330 -5.003 1.00 98.12 198 MET A CA 1
ATOM 1494 C C . MET A 1 198 ? -5.319 0.256 -4.984 1.00 98.12 198 MET A C 1
ATOM 1496 O O . MET A 1 198 ? -4.648 0.228 -6.015 1.00 98.12 198 MET A O 1
ATOM 1500 N N . GLY A 1 199 ? -4.828 0.678 -3.813 1.00 97.25 199 GLY A N 1
ATOM 1501 C CA . GLY A 1 199 ? -3.460 1.175 -3.649 1.00 97.25 199 GLY A CA 1
ATOM 1502 C C . GLY A 1 199 ? -2.416 0.133 -4.059 1.00 97.25 199 GLY A C 1
ATOM 1503 O O . GLY A 1 199 ? -1.524 0.418 -4.851 1.00 97.25 199 GLY A O 1
ATOM 1504 N N . THR A 1 200 ? -2.572 -1.121 -3.624 1.00 97.69 200 THR A N 1
ATOM 1505 C CA . THR A 1 200 ? -1.649 -2.208 -4.003 1.00 97.69 200 THR A CA 1
ATOM 1506 C C . THR A 1 200 ? -1.617 -2.451 -5.518 1.00 97.69 200 THR A C 1
ATOM 1508 O O . THR A 1 200 ? -0.539 -2.589 -6.101 1.00 97.69 200 THR A O 1
ATOM 1511 N N . LEU A 1 201 ? -2.777 -2.491 -6.181 1.00 98.38 201 LEU A N 1
ATOM 1512 C CA . LEU A 1 201 ? -2.858 -2.698 -7.633 1.00 98.38 201 LEU A CA 1
ATOM 1513 C C . LEU A 1 201 ? -2.290 -1.503 -8.413 1.00 98.38 201 LEU A C 1
ATOM 1515 O O . LEU A 1 201 ? -1.578 -1.689 -9.400 1.00 98.38 201 LEU A O 1
ATOM 1519 N N . ASP A 1 202 ? -2.545 -0.280 -7.952 1.00 98.25 202 ASP A N 1
ATOM 1520 C CA . ASP A 1 202 ? -2.006 0.928 -8.575 1.00 98.25 202 ASP A CA 1
ATOM 1521 C C . ASP A 1 202 ? -0.493 1.086 -8.347 1.00 98.25 202 ASP A C 1
ATOM 1523 O O . ASP A 1 202 ? 0.200 1.585 -9.234 1.00 98.25 202 ASP A O 1
ATOM 1527 N N . SER A 1 203 ? 0.056 0.565 -7.245 1.00 97.88 203 SER A N 1
ATOM 1528 C CA . SER A 1 203 ? 1.509 0.416 -7.077 1.00 97.88 203 SER A CA 1
ATOM 1529 C C . SER A 1 203 ? 2.099 -0.546 -8.107 1.00 97.88 203 SER A C 1
ATOM 1531 O O . SER A 1 203 ? 3.104 -0.224 -8.739 1.00 97.88 203 SER A O 1
ATOM 1533 N N . ILE A 1 204 ? 1.456 -1.692 -8.359 1.00 98.31 204 ILE A N 1
ATOM 1534 C CA . ILE A 1 204 ? 1.898 -2.629 -9.405 1.00 98.31 204 ILE A CA 1
ATOM 1535 C C . ILE A 1 204 ? 1.874 -1.956 -10.788 1.00 98.31 204 ILE A C 1
ATOM 1537 O O . ILE A 1 204 ? 2.817 -2.127 -11.567 1.00 98.31 204 ILE A O 1
ATOM 1541 N N . ARG A 1 205 ? 0.855 -1.135 -11.084 1.00 98.06 205 ARG A N 1
ATOM 1542 C CA . ARG A 1 205 ? 0.822 -0.292 -12.295 1.00 98.06 205 ARG A CA 1
ATOM 1543 C C . ARG A 1 205 ? 1.985 0.697 -12.330 1.00 98.06 205 ARG A C 1
ATOM 1545 O O . ARG A 1 205 ? 2.641 0.805 -13.363 1.00 98.06 205 ARG A O 1
ATOM 1552 N N . ALA A 1 206 ? 2.262 1.387 -11.224 1.00 97.62 206 ALA A N 1
ATOM 1553 C CA . ALA A 1 206 ? 3.357 2.349 -11.134 1.00 97.62 206 ALA A CA 1
ATOM 1554 C C . ALA A 1 206 ? 4.721 1.680 -11.380 1.00 97.62 206 ALA A C 1
ATOM 1556 O O . ALA A 1 206 ? 5.502 2.166 -12.194 1.00 97.62 206 ALA A O 1
ATOM 1557 N N . VAL A 1 207 ? 4.977 0.518 -10.768 1.00 97.50 207 VAL A N 1
ATOM 1558 C CA . VAL A 1 207 ? 6.191 -0.288 -11.002 1.00 97.50 207 VAL A CA 1
ATOM 1559 C C . VA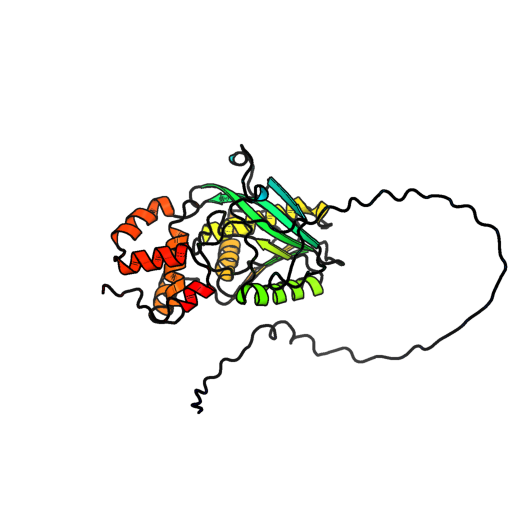L A 1 207 ? 6.300 -0.704 -12.470 1.00 97.50 207 VAL A C 1
ATOM 1561 O O . VAL A 1 207 ? 7.367 -0.580 -13.066 1.00 97.50 207 VAL A O 1
ATOM 1564 N N . SER A 1 208 ? 5.192 -1.147 -13.070 1.00 96.75 208 SER A N 1
ATOM 1565 C CA . SER A 1 208 ? 5.142 -1.569 -14.476 1.00 96.75 208 SER A CA 1
ATOM 1566 C C . SER A 1 208 ? 5.410 -0.408 -15.440 1.00 96.75 208 SER A C 1
ATOM 1568 O O . SER A 1 208 ? 6.091 -0.578 -16.445 1.00 96.75 208 SER A O 1
ATOM 1570 N N . LYS A 1 209 ? 4.959 0.809 -15.114 1.00 96.00 209 LYS A N 1
ATOM 1571 C CA . LYS A 1 209 ? 5.305 2.027 -15.870 1.00 96.00 209 LYS A CA 1
ATOM 1572 C C . LYS A 1 209 ? 6.758 2.458 -15.668 1.00 96.00 209 LYS A C 1
ATOM 1574 O O . LYS A 1 209 ? 7.323 3.095 -16.548 1.00 96.00 209 LYS A O 1
ATOM 1579 N N . TYR A 1 210 ? 7.378 2.073 -14.555 1.00 96.81 210 TYR A N 1
ATOM 1580 C CA . TYR A 1 210 ? 8.782 2.353 -14.251 1.00 96.81 210 TYR A CA 1
ATOM 1581 C C . TYR A 1 210 ? 9.765 1.324 -14.846 1.00 96.81 210 TYR A C 1
ATOM 1583 O O . TYR A 1 210 ? 10.937 1.282 -14.459 1.00 96.81 210 TYR A O 1
ATOM 1591 N N . TYR A 1 211 ? 9.307 0.487 -15.787 1.00 96.44 211 TYR A N 1
ATOM 1592 C CA . TYR A 1 211 ? 10.053 -0.661 -16.307 1.00 96.44 211 TYR A CA 1
ATOM 1593 C C . TYR A 1 211 ? 11.432 -0.302 -16.878 1.00 96.44 211 TYR A C 1
ATOM 1595 O O . TYR A 1 211 ? 12.398 -0.992 -16.563 1.00 96.44 211 TYR A O 1
ATOM 1603 N N . GLU A 1 212 ? 11.569 0.795 -17.632 1.00 96.00 212 GLU A N 1
ATOM 1604 C CA . GLU A 1 212 ? 12.851 1.196 -18.237 1.00 96.00 212 GLU A CA 1
ATOM 1605 C C . GLU A 1 212 ? 13.904 1.509 -17.176 1.00 96.00 212 GLU A C 1
ATOM 1607 O O . GLU A 1 212 ? 15.040 1.037 -17.249 1.00 96.00 212 GLU A O 1
ATOM 1612 N N . ARG A 1 213 ? 13.520 2.251 -16.128 1.00 96.00 213 ARG A N 1
ATOM 1613 C CA . ARG A 1 213 ? 14.430 2.562 -15.020 1.00 96.00 213 ARG A CA 1
ATOM 1614 C C . ARG A 1 213 ? 14.807 1.305 -14.242 1.00 96.00 213 ARG A C 1
ATOM 1616 O O . ARG A 1 213 ? 15.952 1.138 -13.804 1.00 96.00 213 ARG A O 1
ATOM 1623 N N . LEU A 1 214 ? 13.846 0.404 -14.070 1.00 96.00 214 LEU A N 1
ATOM 1624 C CA . LEU A 1 214 ? 14.058 -0.868 -13.395 1.00 96.00 214 LEU A CA 1
ATOM 1625 C C . LEU A 1 214 ? 14.796 -1.888 -14.267 1.00 96.00 214 LEU A C 1
ATOM 1627 O O . LEU A 1 214 ? 15.358 -2.826 -13.707 1.00 96.00 214 LEU A O 1
ATOM 1631 N N . VAL A 1 215 ? 14.933 -1.637 -15.572 1.00 96.88 215 VAL A N 1
ATOM 1632 C CA . VAL A 1 215 ? 15.484 -2.573 -16.563 1.00 96.88 215 VAL A CA 1
ATOM 1633 C C . VAL A 1 215 ? 14.670 -3.873 -16.567 1.00 96.88 215 VAL A C 1
ATOM 1635 O O . VAL A 1 215 ? 15.211 -4.971 -16.534 1.00 96.88 215 VAL A O 1
ATOM 1638 N N . LEU A 1 216 ? 13.346 -3.737 -16.516 1.00 97.25 216 LEU A N 1
ATOM 1639 C CA . LEU A 1 216 ? 12.413 -4.844 -16.698 1.00 97.25 216 LEU A CA 1
ATOM 1640 C C . LEU A 1 216 ? 12.187 -5.071 -18.203 1.00 97.25 216 LEU A C 1
ATOM 1642 O O . LEU A 1 216 ? 12.181 -4.120 -18.982 1.00 97.25 216 LEU A O 1
ATOM 1646 N N . ASP A 1 217 ? 11.967 -6.318 -18.615 1.00 96.19 217 ASP A N 1
ATOM 1647 C CA . ASP A 1 217 ? 11.905 -6.722 -20.032 1.00 96.19 217 ASP A CA 1
ATOM 1648 C C . ASP A 1 217 ? 10.633 -6.248 -20.752 1.00 96.19 217 ASP A C 1
ATOM 1650 O O . ASP A 1 217 ? 10.526 -6.330 -21.975 1.00 96.19 217 ASP A O 1
ATOM 1654 N N . SER A 1 218 ? 9.627 -5.808 -19.997 1.00 94.88 218 SER A N 1
ATOM 1655 C CA . SER A 1 218 ? 8.304 -5.463 -20.505 1.00 94.88 218 SER A CA 1
ATOM 1656 C C . SER A 1 218 ? 7.654 -4.387 -19.645 1.00 94.88 218 SER A C 1
ATOM 1658 O O . SER A 1 218 ? 7.872 -4.338 -18.435 1.00 94.88 218 SER A O 1
ATOM 1660 N N . TYR A 1 219 ? 6.778 -3.592 -20.263 1.00 94.44 219 TYR A N 1
ATOM 1661 C CA . TYR A 1 219 ? 5.868 -2.664 -19.585 1.00 94.44 219 TYR A CA 1
ATOM 1662 C C . TYR A 1 219 ? 4.737 -3.378 -18.817 1.00 94.44 219 TYR A C 1
ATOM 1664 O O . TYR A 1 219 ? 3.947 -2.725 -18.141 1.00 94.44 219 TYR A O 1
ATOM 1672 N N . ASN A 1 220 ? 4.627 -4.709 -18.936 1.00 95.94 220 ASN A N 1
ATOM 1673 C CA . ASN A 1 220 ? 3.710 -5.554 -18.164 1.00 95.94 220 ASN A CA 1
ATOM 1674 C C . ASN A 1 220 ? 4.439 -6.801 -17.608 1.00 95.94 220 ASN A C 1
ATOM 1676 O O . ASN A 1 220 ? 4.172 -7.939 -18.030 1.00 95.94 220 ASN A O 1
ATOM 1680 N N . PRO A 1 221 ? 5.426 -6.598 -16.716 1.00 97.44 221 PRO A N 1
ATOM 1681 C CA . PRO A 1 221 ? 6.214 -7.674 -16.119 1.00 97.44 221 PRO A CA 1
ATOM 1682 C C . PRO A 1 221 ? 5.329 -8.584 -15.258 1.00 97.44 221 PRO A C 1
ATOM 1684 O O . PRO A 1 221 ? 4.274 -8.181 -14.769 1.00 97.44 221 PRO A O 1
ATOM 1687 N N . MET A 1 222 ? 5.763 -9.822 -15.029 1.00 98.50 222 MET A N 1
ATOM 1688 C CA . MET A 1 222 ? 5.032 -10.716 -14.132 1.00 98.50 222 MET A CA 1
ATOM 1689 C C . MET A 1 222 ? 5.115 -10.225 -12.685 1.00 98.50 222 MET A C 1
ATOM 1691 O O . MET A 1 222 ? 6.201 -9.934 -12.188 1.00 98.50 222 MET A O 1
ATOM 1695 N N . ALA A 1 223 ? 3.991 -10.218 -11.977 1.00 98.19 223 ALA A N 1
ATOM 1696 C CA . ALA A 1 223 ? 3.949 -9.854 -10.564 1.00 98.19 223 ALA A CA 1
ATOM 1697 C C . ALA A 1 223 ? 3.438 -11.012 -9.699 1.00 98.19 223 ALA A C 1
ATOM 1699 O O . ALA A 1 223 ? 2.599 -11.808 -10.129 1.00 98.19 223 ALA A O 1
ATOM 1700 N N . VAL A 1 224 ? 3.915 -11.090 -8.459 1.00 98.31 224 VAL A N 1
ATOM 1701 C CA . VAL A 1 224 ? 3.313 -11.910 -7.397 1.00 98.31 224 VAL A CA 1
ATOM 1702 C C . VAL A 1 224 ? 3.140 -11.029 -6.168 1.00 98.31 224 VAL A C 1
ATOM 1704 O O . VAL A 1 224 ? 4.096 -10.375 -5.746 1.00 98.31 224 VAL A O 1
ATOM 1707 N N . GLY A 1 225 ? 1.935 -11.001 -5.601 1.00 97.50 225 GLY A N 1
ATOM 1708 C CA . GLY A 1 225 ? 1.685 -10.324 -4.331 1.00 97.50 225 GLY A CA 1
ATOM 1709 C C . GLY A 1 225 ? 1.891 -11.274 -3.158 1.00 97.50 225 GLY A C 1
ATOM 1710 O O . GLY A 1 225 ? 1.411 -12.408 -3.205 1.00 97.50 225 GLY A O 1
ATOM 1711 N N . VAL A 1 226 ? 2.613 -10.846 -2.124 1.00 95.62 226 VAL A N 1
ATOM 1712 C CA . VAL A 1 226 ? 2.962 -11.713 -0.991 1.00 95.62 226 VAL A CA 1
ATOM 1713 C C . VAL A 1 226 ? 2.847 -10.977 0.328 1.00 95.62 226 VAL A C 1
ATOM 1715 O O . VAL A 1 226 ? 3.505 -9.949 0.514 1.00 95.62 226 VAL A O 1
ATOM 1718 N N . LYS A 1 227 ? 2.118 -11.571 1.283 1.00 92.44 227 LYS A N 1
ATOM 1719 C CA . LYS A 1 227 ? 2.160 -11.116 2.669 1.00 92.44 227 LYS A CA 1
ATOM 1720 C C . LYS A 1 227 ? 1.666 -12.106 3.732 1.00 92.44 227 LYS A C 1
ATOM 1722 O O . LYS A 1 227 ? 1.081 -13.136 3.434 1.00 92.44 227 LYS A O 1
ATOM 1727 N N . TYR A 1 228 ? 1.896 -11.771 4.997 1.00 83.56 228 TYR A N 1
ATOM 1728 C CA . TYR A 1 228 ? 1.336 -12.404 6.187 1.00 83.56 228 TYR A CA 1
ATOM 1729 C C . TYR A 1 228 ? 0.798 -11.321 7.149 1.00 83.56 228 TYR A C 1
ATOM 1731 O O . TYR A 1 228 ? 1.315 -10.205 7.142 1.00 83.56 228 TYR A O 1
ATOM 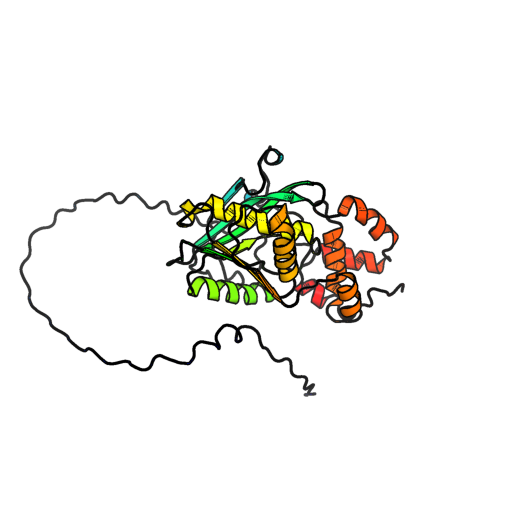1739 N N . SER A 1 229 ? -0.185 -11.645 7.994 1.00 83.44 229 SER A N 1
ATOM 1740 C CA . SER A 1 229 ? -0.761 -10.754 9.024 1.00 83.44 229 SER A CA 1
ATOM 1741 C C . SER A 1 229 ? -1.447 -9.495 8.453 1.00 83.44 229 SER A C 1
ATOM 1743 O O . SER A 1 229 ? -2.222 -9.615 7.505 1.00 83.44 229 SER A O 1
ATOM 1745 N N . GLY A 1 230 ? -1.205 -8.291 8.988 1.00 73.44 230 GLY A N 1
ATOM 1746 C CA . GLY A 1 230 ? -1.917 -7.058 8.621 1.00 73.44 230 GLY A CA 1
ATOM 1747 C C . GLY A 1 230 ? -1.889 -6.723 7.128 1.00 73.44 230 GLY A C 1
ATOM 1748 O O . GLY A 1 230 ? -2.917 -6.383 6.532 1.00 73.44 230 GLY A O 1
ATOM 1749 N N . GLY A 1 231 ? -0.755 -6.941 6.463 1.00 84.69 231 GLY A N 1
ATOM 1750 C CA . GLY A 1 231 ? -0.667 -6.736 5.019 1.00 84.69 231 GLY A CA 1
ATOM 1751 C C . GLY A 1 231 ? -1.301 -7.864 4.186 1.00 84.69 231 GLY A C 1
ATOM 1752 O O . GLY A 1 231 ? -1.549 -7.672 2.998 1.00 84.69 231 GLY A O 1
ATOM 1753 N N . ALA A 1 232 ? -1.650 -9.015 4.783 1.00 91.38 232 ALA A N 1
ATOM 1754 C CA . ALA A 1 232 ? -2.426 -10.057 4.102 1.00 91.38 232 ALA A CA 1
ATOM 1755 C C . ALA A 1 232 ? -3.840 -9.567 3.764 1.00 91.38 232 ALA A C 1
ATOM 1757 O O . ALA A 1 232 ? -4.409 -9.983 2.756 1.00 91.38 232 ALA A O 1
ATOM 1758 N N . LEU A 1 233 ? -4.381 -8.620 4.542 1.00 92.38 233 LEU A N 1
ATOM 1759 C CA . LEU A 1 233 ? -5.615 -7.921 4.190 1.00 92.38 233 LEU A CA 1
ATOM 1760 C C . LEU A 1 233 ? -5.447 -7.156 2.867 1.00 92.38 233 LEU A C 1
ATOM 1762 O O . LEU A 1 233 ? -6.293 -7.275 1.984 1.00 92.38 233 LEU A O 1
ATOM 1766 N N . ALA A 1 234 ? -4.342 -6.424 2.692 1.00 94.81 234 ALA A N 1
ATOM 1767 C CA . ALA A 1 234 ? -4.050 -5.710 1.449 1.00 94.81 234 ALA A CA 1
ATOM 1768 C C . ALA A 1 234 ? -3.882 -6.676 0.265 1.00 94.81 234 ALA A C 1
ATOM 1770 O O . ALA A 1 234 ? -4.507 -6.481 -0.777 1.00 94.81 234 ALA A O 1
ATOM 1771 N N . THR A 1 235 ? -3.123 -7.762 0.447 1.00 96.44 235 THR A N 1
ATOM 1772 C CA . THR A 1 235 ? -2.942 -8.818 -0.563 1.00 96.44 235 THR A CA 1
ATOM 1773 C C . THR A 1 235 ? -4.272 -9.465 -0.963 1.00 96.44 235 THR A C 1
ATOM 1775 O O . THR A 1 235 ? -4.545 -9.632 -2.150 1.00 96.44 235 THR A O 1
ATOM 1778 N N . GLY A 1 236 ? -5.126 -9.807 0.007 1.00 95.81 236 GLY A N 1
ATOM 1779 C CA . GLY A 1 236 ? -6.426 -10.434 -0.237 1.00 95.81 236 GLY A CA 1
ATOM 1780 C C . GLY A 1 236 ? -7.418 -9.510 -0.947 1.00 95.81 236 GLY A C 1
ATOM 1781 O O . GLY A 1 236 ? -8.103 -9.936 -1.882 1.00 95.81 236 GLY A O 1
ATOM 1782 N N . TRP A 1 237 ? -7.468 -8.230 -0.566 1.00 96.81 237 TRP A N 1
ATOM 1783 C CA . TRP A 1 237 ? -8.304 -7.242 -1.254 1.00 96.81 237 TRP A CA 1
ATOM 1784 C C . TRP A 1 237 ? -7.785 -6.910 -2.652 1.00 96.81 237 TRP A C 1
ATOM 1786 O O . TRP A 1 237 ? -8.591 -6.791 -3.573 1.00 96.81 237 TRP A O 1
ATOM 1796 N N . ALA A 1 238 ? -6.467 -6.828 -2.849 1.00 97.75 238 ALA A N 1
ATOM 1797 C CA . ALA A 1 238 ? -5.878 -6.674 -4.177 1.00 97.75 238 ALA A CA 1
ATOM 1798 C C . ALA A 1 238 ? -6.238 -7.864 -5.077 1.00 97.75 238 ALA A C 1
ATOM 1800 O O . ALA A 1 238 ? -6.708 -7.663 -6.194 1.00 97.75 238 ALA A O 1
ATOM 1801 N N . ALA A 1 239 ? -6.121 -9.095 -4.565 1.00 97.88 239 ALA A N 1
ATOM 1802 C CA . ALA A 1 239 ? -6.532 -10.301 -5.280 1.00 97.88 239 ALA A CA 1
ATOM 1803 C C . ALA A 1 239 ? -8.018 -10.279 -5.669 1.00 97.88 239 ALA A C 1
ATOM 1805 O O . ALA A 1 239 ? -8.368 -10.645 -6.788 1.00 97.88 239 ALA A O 1
ATOM 1806 N N . SER A 1 240 ? -8.880 -9.813 -4.762 1.00 97.25 240 SER A N 1
ATOM 1807 C CA . SER A 1 240 ? -10.329 -9.748 -4.983 1.00 97.25 240 SER A CA 1
ATOM 1808 C C . SER A 1 240 ? -10.726 -8.667 -5.993 1.00 97.25 240 SER A C 1
ATOM 1810 O O . SER A 1 240 ? -11.645 -8.869 -6.781 1.00 97.25 240 SER A O 1
ATOM 1812 N N . LEU A 1 241 ? -10.039 -7.520 -5.981 1.00 98.25 241 LEU A N 1
ATOM 1813 C CA . LEU A 1 241 ? -10.339 -6.390 -6.862 1.00 98.25 241 LEU A CA 1
ATOM 1814 C C . LEU A 1 241 ? -9.683 -6.504 -8.241 1.00 98.25 241 LEU A C 1
ATOM 1816 O O . LEU A 1 241 ? -10.179 -5.887 -9.182 1.00 98.25 241 LEU A O 1
ATOM 1820 N N . GLN A 1 242 ? -8.593 -7.265 -8.384 1.00 98.50 242 GLN A N 1
ATOM 1821 C CA . GLN A 1 242 ? -7.805 -7.315 -9.618 1.00 98.50 242 GLN A CA 1
ATOM 1822 C C . GLN A 1 242 ? -8.646 -7.585 -10.879 1.00 98.50 242 GLN A C 1
ATOM 1824 O O . GLN A 1 242 ? -8.492 -6.807 -11.822 1.00 98.50 242 GLN A O 1
ATOM 1829 N N . PRO A 1 243 ? -9.578 -8.563 -10.918 1.00 98.12 243 PRO A N 1
ATOM 1830 C CA . PRO A 1 243 ? -10.327 -8.866 -12.139 1.00 98.12 243 PRO A CA 1
ATOM 1831 C C . PRO A 1 243 ? -11.201 -7.713 -12.654 1.00 98.12 243 PRO A C 1
ATOM 1833 O O . PRO A 1 243 ? -11.446 -7.628 -13.853 1.00 98.12 243 PRO A O 1
ATOM 1836 N N . SER A 1 244 ? -11.681 -6.833 -11.769 1.00 97.88 244 SER A N 1
ATOM 1837 C CA . SER A 1 244 ? -12.569 -5.718 -12.132 1.00 97.88 244 SER A CA 1
ATOM 1838 C C . SER A 1 244 ? -11.879 -4.354 -12.139 1.00 97.88 244 SER A C 1
ATOM 1840 O O . SER A 1 244 ? -12.272 -3.479 -12.901 1.00 97.88 244 SER A O 1
ATOM 1842 N N . TYR A 1 245 ? -10.881 -4.145 -11.276 1.00 97.81 245 TYR A N 1
ATOM 1843 C CA . TYR A 1 245 ? -10.214 -2.851 -11.095 1.00 97.81 245 TYR A CA 1
ATOM 1844 C C . TYR A 1 245 ? -8.938 -2.717 -11.932 1.00 97.81 245 TYR A C 1
ATOM 1846 O O . TYR A 1 245 ? -8.627 -1.625 -12.412 1.00 97.81 245 TYR A O 1
ATOM 1854 N N . ALA A 1 246 ? -8.186 -3.810 -12.095 1.00 97.88 246 ALA A N 1
ATOM 1855 C CA . ALA A 1 246 ? -6.919 -3.826 -12.823 1.00 97.88 246 ALA A CA 1
ATOM 1856 C C . ALA A 1 246 ? -6.690 -5.140 -13.599 1.00 97.88 246 ALA A C 1
ATOM 1858 O O . ALA A 1 246 ? -5.701 -5.847 -13.351 1.00 97.88 246 ALA A O 1
ATOM 1859 N N . PRO A 1 247 ? -7.606 -5.497 -14.525 1.00 97.81 247 PRO A N 1
ATOM 1860 C CA . PRO A 1 247 ? -7.539 -6.753 -15.272 1.00 97.81 247 PRO A CA 1
ATOM 1861 C C . PRO A 1 247 ? -6.293 -6.868 -16.158 1.00 97.81 247 PRO A C 1
ATOM 1863 O O . PRO A 1 247 ? -5.889 -7.972 -16.511 1.00 97.81 247 PRO A O 1
ATOM 1866 N N . GLU A 1 248 ? -5.675 -5.744 -16.519 1.00 97.25 248 GLU A N 1
ATOM 1867 C CA . GLU A 1 248 ? -4.512 -5.683 -17.401 1.00 97.25 248 GLU A CA 1
ATOM 1868 C C . GLU A 1 248 ? -3.187 -6.076 -16.723 1.00 97.25 248 GLU A C 1
ATOM 1870 O O . GLU A 1 248 ? -2.206 -6.356 -17.417 1.00 97.25 248 GLU A O 1
ATOM 1875 N N . ILE A 1 249 ? -3.143 -6.119 -15.384 1.00 97.56 249 ILE A N 1
ATOM 1876 C CA . ILE A 1 249 ? -1.944 -6.496 -14.625 1.00 97.56 249 ILE A CA 1
ATOM 1877 C C . ILE A 1 249 ? -1.619 -7.978 -14.841 1.00 97.56 249 ILE A C 1
ATOM 1879 O O . ILE A 1 249 ? -2.437 -8.860 -14.578 1.00 97.56 249 ILE A O 1
ATOM 1883 N N . ASN A 1 250 ? -0.372 -8.272 -15.215 1.00 97.94 250 ASN A N 1
ATOM 1884 C CA . ASN A 1 250 ? 0.143 -9.631 -15.385 1.00 97.94 250 ASN A CA 1
ATOM 1885 C C . ASN A 1 250 ? 0.483 -10.320 -14.043 1.00 97.94 250 ASN A C 1
ATOM 1887 O O . ASN A 1 250 ? 1.623 -10.720 -13.781 1.00 97.94 250 ASN A O 1
ATOM 1891 N N . ILE A 1 251 ? -0.516 -10.462 -13.169 1.00 98.00 251 ILE A N 1
ATOM 1892 C CA . ILE A 1 251 ? -0.368 -11.147 -11.884 1.00 98.00 251 ILE A CA 1
ATOM 1893 C C . ILE A 1 251 ? -0.307 -12.668 -12.092 1.00 98.00 251 ILE A C 1
ATOM 1895 O O . ILE A 1 251 ? -1.118 -13.254 -12.809 1.00 98.00 251 ILE A O 1
ATOM 1899 N N . LYS A 1 252 ? 0.673 -13.328 -11.472 1.00 98.19 252 LYS A N 1
ATOM 1900 C CA . LYS A 1 252 ? 0.864 -14.788 -11.544 1.00 98.19 252 LYS A CA 1
ATOM 1901 C C . LYS A 1 252 ? 0.433 -15.527 -10.289 1.00 98.19 252 LYS A C 1
ATOM 1903 O O . LYS A 1 252 ? 0.275 -16.743 -10.331 1.00 98.19 252 LYS A O 1
ATOM 1908 N N . GLY A 1 253 ? 0.225 -14.814 -9.189 1.00 97.62 253 GLY A N 1
ATOM 1909 C CA . GLY A 1 253 ? -0.282 -15.402 -7.963 1.00 97.62 253 GLY A CA 1
ATOM 1910 C C . GLY A 1 253 ? -0.336 -14.416 -6.809 1.00 97.62 253 GLY A C 1
ATOM 1911 O O . GLY A 1 253 ? 0.265 -13.341 -6.847 1.00 97.62 253 GLY A O 1
ATOM 1912 N N . TRP A 1 254 ? -1.045 -14.844 -5.772 1.00 97.81 254 TRP A N 1
ATOM 1913 C CA . TRP A 1 254 ? -1.152 -14.163 -4.493 1.00 97.81 254 TRP A CA 1
ATOM 1914 C C . TRP A 1 254 ? -0.830 -15.164 -3.391 1.00 97.81 254 TRP A C 1
ATOM 1916 O O . TRP A 1 254 ? -1.377 -16.267 -3.371 1.00 97.81 254 TRP A O 1
ATOM 1926 N N . VAL A 1 255 ? 0.057 -14.788 -2.478 1.00 96.38 255 VAL A N 1
ATOM 1927 C CA . VAL A 1 255 ? 0.421 -15.588 -1.310 1.00 96.38 255 VAL A CA 1
ATOM 1928 C C . VAL A 1 255 ? 0.052 -14.781 -0.077 1.00 96.38 255 VAL A C 1
ATOM 1930 O O . VAL A 1 255 ? 0.601 -13.707 0.144 1.00 96.38 255 VAL A O 1
ATOM 1933 N N . GLN A 1 256 ? -0.887 -15.284 0.717 1.00 93.50 256 GLN A N 1
ATOM 1934 C CA . GLN A 1 256 ? -1.341 -14.620 1.935 1.00 93.50 256 GLN A CA 1
ATOM 1935 C C . GLN A 1 256 ? -1.487 -15.606 3.098 1.00 93.50 256 GLN A C 1
ATOM 1937 O O . GLN A 1 256 ? -1.766 -16.785 2.877 1.00 93.50 256 GLN A O 1
ATOM 1942 N N . GLY A 1 257 ? -1.320 -15.134 4.333 1.00 90.19 257 GLY A N 1
ATOM 1943 C CA . GLY A 1 257 ? -1.528 -15.932 5.542 1.00 90.19 257 GLY A CA 1
ATOM 1944 C C . GLY A 1 257 ? -1.842 -15.066 6.760 1.00 90.19 257 GLY A C 1
ATOM 1945 O O . GLY A 1 257 ? -1.497 -13.889 6.785 1.00 90.19 257 GLY A O 1
ATOM 1946 N N . GLY A 1 258 ? -2.519 -15.632 7.764 1.00 87.62 258 GLY A N 1
ATOM 1947 C CA . GLY A 1 258 ? -2.991 -14.860 8.923 1.00 87.62 258 GLY A CA 1
ATOM 1948 C C . GLY A 1 258 ? -4.012 -13.775 8.551 1.00 87.62 258 GLY A C 1
ATOM 1949 O O . GLY A 1 258 ? -4.080 -12.746 9.212 1.00 87.62 258 GLY A O 1
ATOM 1950 N N . THR A 1 259 ? -4.755 -13.970 7.459 1.00 88.06 259 THR A N 1
ATOM 1951 C CA . THR A 1 259 ? -5.647 -12.955 6.893 1.00 88.06 259 THR A CA 1
ATOM 1952 C C . THR A 1 259 ? -6.885 -12.734 7.762 1.00 88.06 259 THR A C 1
ATOM 1954 O O . THR A 1 259 ? -7.681 -13.654 7.960 1.00 88.06 259 THR A O 1
ATOM 1957 N N . SER A 1 260 ? -7.121 -11.486 8.174 1.00 85.62 260 SER A N 1
ATOM 1958 C CA . SER A 1 260 ? -8.383 -11.042 8.785 1.00 85.62 260 SER A CA 1
ATOM 1959 C C . SER A 1 260 ? -9.506 -10.965 7.742 1.00 85.62 260 SER A C 1
ATOM 1961 O O . SER A 1 260 ? -9.839 -9.896 7.237 1.00 85.62 260 SER A O 1
ATOM 1963 N N . ALA A 1 261 ? -10.071 -12.118 7.375 1.00 87.06 261 ALA A N 1
ATOM 1964 C CA . ALA A 1 261 ? -11.102 -12.223 6.335 1.00 87.06 261 ALA A CA 1
ATOM 1965 C C . ALA A 1 261 ? -12.502 -11.755 6.788 1.00 87.06 261 ALA A C 1
ATOM 1967 O O . ALA A 1 261 ? -13.343 -11.437 5.952 1.00 87.06 261 ALA A O 1
ATOM 1968 N N . ASN A 1 262 ? -12.758 -11.711 8.099 1.00 89.38 262 ASN A N 1
ATOM 1969 C CA . ASN A 1 262 ? -14.010 -11.242 8.689 1.00 89.38 262 ASN A CA 1
ATOM 1970 C C . ASN A 1 262 ? -13.684 -10.296 9.848 1.00 89.38 262 ASN A C 1
ATOM 1972 O O . ASN A 1 262 ? -13.292 -10.763 10.914 1.00 89.38 262 ASN A O 1
ATOM 1976 N N . LEU A 1 263 ? -13.868 -8.988 9.642 1.00 87.12 263 LEU A N 1
ATOM 1977 C CA . LEU A 1 263 ? -13.541 -7.978 10.653 1.00 87.12 263 LEU A CA 1
ATOM 1978 C C . LEU A 1 263 ? -14.348 -8.165 11.943 1.00 87.12 263 LEU A C 1
ATOM 1980 O O . LEU A 1 263 ? -13.768 -8.086 13.017 1.00 87.12 263 LEU A O 1
ATOM 1984 N N . THR A 1 264 ? -15.641 -8.497 11.869 1.00 89.50 264 THR A N 1
ATOM 1985 C CA . THR A 1 264 ? -16.455 -8.779 13.066 1.00 89.50 264 THR A CA 1
ATOM 1986 C C . THR A 1 264 ? -15.910 -9.977 13.839 1.00 89.50 264 THR A C 1
ATOM 1988 O O . THR A 1 264 ? -15.760 -9.916 15.054 1.00 89.50 264 THR A O 1
ATOM 1991 N N . GLY A 1 265 ? -15.567 -11.057 13.132 1.00 91.06 265 GLY A N 1
ATOM 1992 C CA . GLY A 1 265 ? -14.942 -12.232 13.736 1.00 91.06 265 GLY A CA 1
ATOM 1993 C C . GLY A 1 265 ? -13.582 -11.912 14.359 1.00 91.06 265 GLY A C 1
ATOM 1994 O O . GLY A 1 265 ? -13.287 -12.393 15.447 1.00 91.06 265 GLY A O 1
ATOM 1995 N N . THR A 1 266 ? -12.781 -11.065 13.708 1.00 91.00 266 THR A N 1
ATOM 1996 C CA . THR A 1 266 ? -11.505 -10.582 14.247 1.00 91.00 266 THR A CA 1
ATOM 1997 C C . THR A 1 266 ? -11.713 -9.788 15.531 1.00 91.00 266 THR A C 1
ATOM 1999 O O . THR A 1 266 ? -11.036 -10.085 16.504 1.00 91.00 266 THR A O 1
ATOM 2002 N N . VAL A 1 267 ? -12.666 -8.850 15.572 1.00 91.12 267 VAL A N 1
ATOM 2003 C CA . VAL A 1 267 ? -12.972 -8.049 16.773 1.00 91.12 267 VAL A CA 1
ATOM 2004 C C . VAL A 1 267 ? -13.382 -8.937 17.945 1.00 91.12 267 VAL A C 1
ATOM 2006 O O . VAL A 1 267 ? -12.837 -8.798 19.033 1.00 91.12 267 VAL A O 1
ATOM 2009 N N . LEU A 1 268 ? -14.273 -9.905 17.712 1.00 92.69 268 LEU A N 1
ATOM 2010 C CA . LEU A 1 268 ? -14.679 -10.869 18.741 1.00 92.69 268 LEU A CA 1
ATOM 2011 C C . LEU A 1 268 ? -13.516 -11.747 19.226 1.00 92.69 268 LEU A C 1
ATOM 2013 O O . LEU A 1 268 ? -13.516 -12.186 20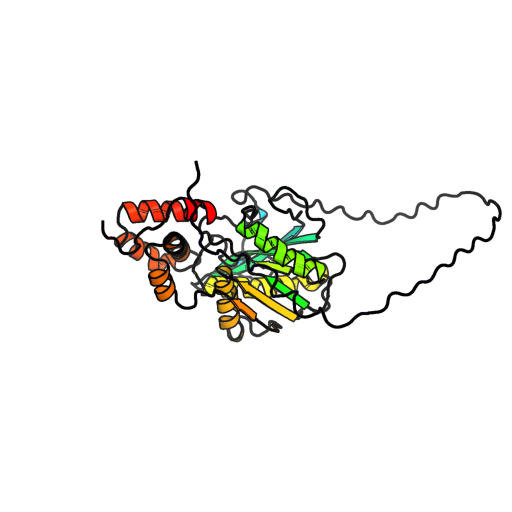.369 1.00 92.69 268 LEU A O 1
ATOM 2017 N N . PHE A 1 269 ? -12.547 -12.035 18.355 1.00 91.12 269 PHE A N 1
ATOM 2018 C CA . PHE A 1 269 ? -11.392 -12.869 18.684 1.00 91.12 269 PHE A CA 1
ATOM 2019 C C . PHE A 1 269 ? -10.315 -12.119 19.477 1.00 91.12 269 PHE A C 1
ATOM 2021 O O . PHE A 1 269 ? -9.664 -12.723 20.326 1.00 91.12 269 PHE A O 1
ATOM 2028 N N . ILE A 1 270 ? -10.095 -10.836 19.174 1.00 90.81 270 ILE A N 1
ATOM 2029 C CA . ILE A 1 270 ? -9.062 -10.020 19.831 1.00 90.81 270 ILE A CA 1
ATOM 2030 C C . ILE A 1 270 ? -9.557 -9.345 21.110 1.00 90.81 270 ILE A C 1
ATOM 2032 O O . ILE A 1 270 ? -8.723 -8.842 21.856 1.00 90.81 270 ILE A O 1
ATOM 2036 N N . ASP A 1 271 ? -10.865 -9.334 21.365 1.00 91.38 271 ASP A N 1
ATOM 2037 C CA . ASP A 1 271 ? -11.448 -8.770 22.580 1.00 91.38 271 ASP A CA 1
ATOM 2038 C C . ASP A 1 271 ? -10.830 -9.368 23.855 1.00 91.38 271 ASP A C 1
ATOM 2040 O O . ASP A 1 271 ? -10.609 -10.577 23.944 1.00 91.38 271 ASP A O 1
ATOM 2044 N N . ASN A 1 272 ? -10.553 -8.517 24.849 1.00 88.50 272 ASN A N 1
ATOM 2045 C CA . ASN A 1 272 ? -9.863 -8.885 26.090 1.00 88.50 272 ASN A CA 1
ATOM 2046 C C . ASN A 1 272 ? -8.495 -9.569 25.883 1.00 88.50 272 ASN A C 1
ATOM 2048 O O . ASN A 1 272 ? -8.048 -10.353 26.721 1.00 88.50 272 ASN A O 1
ATOM 2052 N N . THR A 1 273 ? -7.796 -9.275 24.783 1.00 88.50 273 THR A N 1
ATOM 2053 C CA . THR A 1 273 ? -6.436 -9.782 24.545 1.00 88.50 273 THR A CA 1
ATOM 2054 C C . THR A 1 273 ? -5.423 -8.647 24.447 1.00 88.50 273 THR A C 1
ATOM 2056 O O . THR A 1 273 ? -5.760 -7.466 24.383 1.00 88.50 273 THR A O 1
ATOM 2059 N N . ALA A 1 274 ? -4.140 -8.997 24.362 1.00 83.06 274 ALA A N 1
ATOM 2060 C CA . ALA A 1 274 ? -3.080 -8.044 24.039 1.00 83.06 274 ALA A CA 1
ATOM 2061 C C . ALA A 1 274 ? -3.225 -7.389 22.645 1.00 83.06 274 ALA A C 1
ATOM 2063 O O . ALA A 1 274 ? -2.450 -6.495 22.329 1.00 83.06 274 ALA A O 1
ATOM 2064 N N . PHE A 1 275 ? -4.176 -7.837 21.817 1.00 85.25 275 PHE A N 1
ATOM 2065 C CA . PHE A 1 275 ? -4.410 -7.351 20.458 1.00 85.25 275 PHE A CA 1
ATOM 2066 C C . PHE A 1 275 ? -5.705 -6.542 20.309 1.00 85.25 275 PHE A C 1
ATOM 2068 O O . PHE A 1 275 ? -6.014 -6.138 19.190 1.00 85.25 275 PHE A O 1
ATOM 2075 N N . SER A 1 276 ? -6.458 -6.301 21.395 1.00 86.81 276 SER A N 1
ATOM 2076 C CA . SER A 1 276 ? -7.699 -5.505 21.369 1.00 86.81 276 SER A CA 1
ATOM 2077 C C . SER A 1 276 ? -7.497 -4.144 20.700 1.00 86.81 276 SER A C 1
ATOM 2079 O O . SER A 1 276 ? -8.372 -3.653 19.992 1.00 86.81 276 SER A O 1
ATOM 2081 N N . GLU A 1 277 ? -6.320 -3.554 20.886 1.00 83.50 277 GLU A N 1
ATOM 2082 C CA . GLU A 1 277 ? -5.945 -2.256 20.338 1.00 83.50 277 GLU A CA 1
ATOM 2083 C C . GLU A 1 277 ? -6.118 -2.143 18.819 1.00 83.50 277 GLU A C 1
ATOM 2085 O O . GLU A 1 277 ? -6.608 -1.110 18.365 1.00 83.50 277 GLU A O 1
ATOM 2090 N N . PHE A 1 278 ? -5.875 -3.212 18.049 1.00 86.62 278 PHE A N 1
ATOM 2091 C CA . PHE A 1 278 ? -6.044 -3.185 16.591 1.00 86.62 278 PHE A CA 1
ATOM 2092 C C . PHE A 1 278 ? -7.456 -2.790 16.147 1.00 86.62 278 PHE A C 1
ATOM 2094 O O . PHE A 1 278 ? -7.649 -2.310 15.027 1.00 86.62 278 PHE A O 1
ATOM 2101 N N . PHE A 1 279 ? -8.464 -2.987 17.002 1.00 89.19 279 PHE A N 1
ATOM 2102 C CA . PHE A 1 279 ? -9.805 -2.484 16.739 1.00 89.19 279 PHE A CA 1
ATOM 2103 C C . PHE A 1 279 ? -9.869 -0.957 16.781 1.00 89.19 279 PHE A C 1
ATOM 2105 O O . PHE A 1 279 ? -10.463 -0.357 15.889 1.00 89.19 279 PHE A O 1
ATOM 2112 N N . LEU A 1 280 ? -9.239 -0.323 17.771 1.00 87.94 280 LEU A N 1
ATOM 2113 C CA . LEU A 1 280 ? -9.211 1.133 17.909 1.00 87.94 280 LEU A CA 1
ATOM 2114 C C . LEU A 1 280 ? -8.416 1.778 16.771 1.00 87.94 280 LEU A C 1
ATOM 2116 O O . LEU A 1 280 ? -8.880 2.754 16.179 1.00 87.94 280 LEU A O 1
ATOM 2120 N N . THR A 1 281 ? -7.284 1.184 16.383 1.00 88.62 281 THR A N 1
ATOM 2121 C CA . THR A 1 281 ? -6.528 1.600 15.192 1.00 88.62 281 THR A CA 1
ATOM 2122 C C . THR A 1 281 ? -7.387 1.484 13.940 1.00 88.62 281 THR A C 1
ATOM 2124 O O . THR A 1 281 ? -7.406 2.402 13.119 1.00 88.62 281 THR A O 1
ATOM 2127 N N . ALA A 1 282 ? -8.122 0.374 13.781 1.00 90.81 282 ALA A N 1
ATOM 2128 C CA . ALA A 1 282 ? -8.995 0.158 12.628 1.00 90.81 282 ALA A CA 1
ATOM 2129 C C . ALA A 1 282 ? -10.170 1.132 12.618 1.00 90.81 282 ALA A C 1
ATOM 2131 O O . ALA A 1 282 ? -10.532 1.619 11.555 1.00 90.81 282 ALA A O 1
ATOM 2132 N N . MET A 1 283 ? -10.739 1.473 13.773 1.00 90.69 283 MET A N 1
ATOM 2133 C CA . MET A 1 283 ? -11.749 2.523 13.873 1.00 90.69 283 MET A CA 1
ATOM 2134 C C . MET A 1 283 ? -11.189 3.868 13.410 1.00 90.69 283 MET A C 1
ATOM 2136 O O . MET A 1 283 ? -11.772 4.483 12.517 1.00 90.69 283 MET A O 1
ATOM 2140 N N . ALA A 1 284 ? -10.036 4.284 13.945 1.00 91.12 284 ALA A N 1
ATOM 2141 C CA . ALA A 1 284 ? -9.372 5.521 13.540 1.00 91.12 284 ALA A CA 1
ATOM 2142 C C . ALA A 1 284 ? -9.117 5.553 12.023 1.00 91.12 284 ALA A C 1
ATOM 2144 O O . ALA A 1 284 ? -9.436 6.542 11.362 1.00 91.12 284 ALA A O 1
ATOM 2145 N N . GLY A 1 285 ? -8.621 4.448 11.463 1.00 92.62 285 GLY A N 1
ATOM 2146 C CA . GLY A 1 285 ? -8.332 4.303 10.039 1.00 92.62 285 GLY A CA 1
ATOM 2147 C C . GLY A 1 285 ? -9.585 4.301 9.157 1.00 92.62 285 GLY A C 1
ATOM 2148 O O . GLY A 1 285 ? -9.636 4.984 8.137 1.00 92.62 285 GLY A O 1
ATOM 2149 N N . LEU A 1 286 ? -10.646 3.602 9.565 1.00 94.25 286 LEU A N 1
ATOM 2150 C CA . LEU A 1 286 ? -11.916 3.558 8.834 1.00 94.25 286 LEU A CA 1
ATOM 2151 C C . LEU A 1 286 ? -12.624 4.918 8.811 1.00 94.25 286 LEU A C 1
ATOM 2153 O O . LEU A 1 286 ? -13.323 5.208 7.840 1.00 94.25 286 LEU A O 1
ATOM 2157 N N . THR A 1 287 ? -12.413 5.759 9.829 1.00 94.56 287 THR A N 1
ATOM 2158 C CA . THR A 1 287 ? -12.936 7.137 9.875 1.00 94.56 287 THR A CA 1
ATOM 2159 C C . THR A 1 287 ? -12.111 8.154 9.080 1.00 94.56 287 THR A C 1
ATOM 2161 O O . THR A 1 287 ? -12.478 9.326 9.015 1.00 94.56 287 THR A O 1
ATOM 2164 N N . LYS A 1 288 ? -11.009 7.746 8.439 1.00 94.56 288 LYS A N 1
ATOM 2165 C CA . LYS A 1 288 ? -10.198 8.663 7.631 1.00 94.56 288 LYS A CA 1
ATOM 2166 C C . LYS A 1 288 ? -10.939 9.126 6.361 1.00 94.56 288 LYS A C 1
ATOM 2168 O O . LYS A 1 288 ? -11.742 8.364 5.807 1.00 94.56 288 LYS A O 1
ATOM 2173 N N . PRO A 1 289 ? -10.662 10.346 5.856 1.00 95.00 289 PRO A N 1
ATOM 2174 C CA . PRO A 1 289 ? -11.304 10.888 4.655 1.00 95.00 289 PRO A CA 1
ATOM 2175 C C . PRO A 1 289 ? -11.154 10.035 3.389 1.00 95.00 289 PRO A C 1
ATOM 2177 O O . PRO A 1 289 ? -12.080 9.990 2.579 1.00 95.00 289 PRO A O 1
ATOM 2180 N N . SER A 1 290 ? -10.017 9.355 3.199 1.00 95.38 290 SER A N 1
ATOM 2181 C CA . SER A 1 290 ? -9.806 8.466 2.044 1.00 95.38 290 SER A CA 1
ATOM 2182 C C . SER A 1 290 ? -10.601 7.152 2.128 1.00 95.38 290 SER A C 1
ATOM 2184 O O . SER A 1 290 ? -10.766 6.453 1.118 1.00 95.38 290 SER A O 1
ATOM 2186 N N . ALA A 1 291 ? -11.106 6.827 3.322 1.00 96.50 291 ALA A N 1
ATOM 2187 C CA . ALA A 1 291 ? -11.876 5.635 3.632 1.00 96.50 291 ALA A CA 1
ATOM 2188 C C . ALA A 1 291 ? -13.374 5.951 3.785 1.00 96.50 291 ALA A C 1
ATOM 2190 O O . ALA A 1 291 ? -13.991 6.452 2.849 1.00 96.50 291 ALA A O 1
ATOM 2191 N N . TYR A 1 292 ? -13.970 5.619 4.932 1.00 96.81 292 TYR A N 1
ATOM 2192 C CA . TYR A 1 292 ? -15.406 5.746 5.198 1.00 96.81 292 TYR A CA 1
ATOM 2193 C C . TYR A 1 292 ? -15.698 6.888 6.179 1.00 96.81 292 TYR A C 1
ATOM 2195 O O . TYR A 1 292 ? -16.689 6.858 6.906 1.00 96.81 292 TYR A O 1
ATOM 2203 N N . GLY A 1 293 ? -14.813 7.888 6.257 1.00 95.56 293 GLY A N 1
ATOM 2204 C CA . GLY A 1 293 ? -14.948 8.995 7.202 1.00 95.56 293 GLY A CA 1
ATOM 2205 C C . GLY A 1 293 ? -16.256 9.768 7.059 1.00 95.56 293 GLY A C 1
ATOM 2206 O O . GLY A 1 293 ? -16.834 10.160 8.071 1.00 95.56 293 GLY A O 1
ATOM 2207 N N . ALA A 1 294 ? -16.757 9.934 5.833 1.00 94.75 294 ALA A N 1
ATOM 2208 C CA . ALA A 1 294 ? -18.016 10.632 5.580 1.00 94.75 294 ALA A CA 1
ATOM 2209 C C . ALA A 1 294 ? -19.231 9.900 6.177 1.00 94.75 294 ALA A C 1
ATOM 2211 O O . ALA A 1 294 ? -20.180 10.546 6.610 1.00 94.75 294 ALA A O 1
ATOM 2212 N N . GLU A 1 295 ? -19.204 8.566 6.217 1.00 93.75 295 GLU A N 1
ATOM 2213 C CA . GLU A 1 295 ? -20.303 7.749 6.732 1.00 93.75 295 GLU A CA 1
ATOM 2214 C C . GLU A 1 295 ? -20.129 7.357 8.206 1.00 93.75 295 GLU A C 1
ATOM 2216 O O . GLU A 1 295 ? -21.113 7.251 8.937 1.00 93.75 295 GLU A O 1
ATOM 2221 N N . LEU A 1 296 ? -18.893 7.107 8.650 1.00 94.88 296 LEU A N 1
ATOM 2222 C CA . LEU A 1 296 ? -18.622 6.494 9.952 1.00 94.88 296 LEU A CA 1
ATOM 2223 C C . LEU A 1 296 ? -18.273 7.489 11.054 1.00 94.88 296 LEU A C 1
ATOM 2225 O O . LEU A 1 296 ? -18.518 7.170 12.212 1.00 94.88 296 LEU A O 1
ATOM 2229 N N . THR A 1 297 ? -17.724 8.668 10.748 1.00 93.62 297 THR A N 1
ATOM 2230 C CA . THR A 1 297 ? -17.200 9.572 11.793 1.00 93.62 297 THR A CA 1
ATOM 2231 C C . THR A 1 297 ? -18.275 9.971 12.801 1.00 93.62 297 THR A C 1
ATOM 2233 O O . THR A 1 297 ? -18.075 9.819 14.006 1.00 93.62 297 THR A O 1
ATOM 2236 N N . ASP A 1 298 ? -19.440 10.415 12.327 1.00 93.88 298 ASP A N 1
ATOM 2237 C CA . ASP A 1 298 ? -20.537 10.844 13.203 1.00 93.88 298 ASP A CA 1
ATOM 2238 C C . ASP A 1 298 ? -21.126 9.671 13.991 1.00 93.88 298 ASP A C 1
ATOM 2240 O O . ASP A 1 298 ? -21.388 9.789 15.190 1.00 93.88 298 ASP A O 1
ATOM 2244 N N . PHE A 1 299 ? -21.266 8.512 13.342 1.00 93.38 299 PHE A N 1
ATOM 2245 C CA . PHE A 1 299 ? -21.741 7.297 13.995 1.00 93.38 299 PHE A CA 1
ATOM 2246 C C . PHE A 1 299 ? -20.791 6.858 15.115 1.00 93.38 299 PHE A C 1
ATOM 2248 O O . PHE A 1 299 ? -21.232 6.688 16.251 1.00 93.38 299 PHE A O 1
ATOM 2255 N N . ILE A 1 300 ? -19.490 6.751 14.834 1.00 91.38 300 ILE A N 1
ATOM 2256 C CA . ILE A 1 300 ? -18.471 6.387 15.825 1.00 91.38 300 ILE A CA 1
ATOM 2257 C C . ILE A 1 300 ? -18.447 7.403 16.972 1.00 91.38 300 ILE A C 1
ATOM 2259 O O . ILE A 1 300 ? -18.477 7.023 18.142 1.00 91.38 300 ILE A O 1
ATOM 2263 N N . ASN A 1 301 ? -18.488 8.700 16.663 1.00 91.00 301 ASN A N 1
ATOM 2264 C CA . ASN A 1 301 ? -18.527 9.745 17.682 1.00 91.00 301 ASN A CA 1
ATOM 2265 C C . ASN A 1 301 ? -19.761 9.669 18.584 1.00 91.00 301 ASN A C 1
ATOM 2267 O O . ASN A 1 301 ? -19.653 10.064 19.747 1.00 91.00 301 ASN A O 1
ATOM 2271 N N . SER A 1 302 ? -20.889 9.168 18.072 1.00 92.19 302 SER A N 1
ATOM 2272 C CA . SER A 1 302 ? -22.129 9.012 18.835 1.00 92.19 302 SER A CA 1
ATOM 2273 C C . SER A 1 302 ? -22.126 7.825 19.803 1.00 92.19 302 SER A C 1
ATOM 2275 O O . SER A 1 302 ? -22.890 7.845 20.764 1.00 92.19 302 SER A O 1
ATOM 2277 N N . ILE A 1 303 ? -21.276 6.816 19.573 1.00 90.19 303 ILE A N 1
ATOM 2278 C CA . ILE A 1 303 ? -21.244 5.580 20.375 1.00 90.19 303 ILE A CA 1
ATOM 2279 C C . ILE A 1 303 ? -20.051 5.497 21.335 1.00 90.19 303 ILE A C 1
ATOM 2281 O O . ILE A 1 303 ? -20.085 4.707 22.274 1.00 90.19 303 ILE A O 1
ATOM 2285 N N . LEU A 1 304 ? -18.992 6.283 21.111 1.00 89.62 304 LEU A N 1
ATOM 2286 C CA . LEU A 1 304 ? -17.798 6.258 21.956 1.00 89.62 304 LEU A CA 1
ATOM 2287 C C . LEU A 1 304 ? -18.058 6.871 23.339 1.00 89.62 304 LEU A C 1
ATOM 2289 O O . LEU A 1 304 ? -18.458 8.034 23.451 1.00 89.62 304 LEU A O 1
ATOM 2293 N N . THR A 1 305 ? -17.720 6.116 24.388 1.00 89.88 305 THR A N 1
ATOM 2294 C CA . THR A 1 305 ? -17.590 6.635 25.759 1.00 89.88 305 THR A CA 1
ATOM 2295 C C . THR A 1 305 ? -16.434 7.647 25.847 1.00 89.88 305 THR A C 1
ATOM 2297 O O . THR A 1 305 ? -15.590 7.701 24.943 1.00 89.88 305 THR A O 1
ATOM 2300 N N . PRO A 1 306 ? -16.349 8.473 26.911 1.00 89.81 306 PRO A N 1
ATOM 2301 C CA . PRO A 1 306 ? -15.204 9.364 27.113 1.00 89.81 306 PRO A CA 1
ATOM 2302 C C . PRO A 1 306 ? -13.858 8.626 27.076 1.00 89.81 306 PRO A C 1
ATOM 2304 O O . PRO A 1 306 ? -12.941 9.079 26.395 1.00 89.81 306 PRO A O 1
ATOM 2307 N N . GLU A 1 307 ? -13.774 7.458 27.721 1.00 86.56 307 GLU A N 1
ATOM 2308 C CA . GLU A 1 307 ? -12.579 6.609 27.692 1.00 86.56 307 GLU A CA 1
ATOM 2309 C C . GLU A 1 307 ? -12.316 6.050 26.286 1.00 86.56 307 GLU A C 1
ATOM 2311 O O . GLU A 1 307 ? -11.200 6.144 25.777 1.00 86.56 307 GLU A O 1
ATOM 2316 N N . GLY A 1 308 ? -13.343 5.527 25.606 1.00 86.00 308 GLY A N 1
ATOM 2317 C CA . GLY A 1 308 ? -13.204 5.027 24.237 1.00 86.00 308 GLY A CA 1
ATOM 2318 C C . GLY A 1 308 ? -12.691 6.099 23.269 1.00 86.00 308 GLY A C 1
ATOM 2319 O O . GLY A 1 308 ? -11.875 5.809 22.396 1.00 86.00 308 GLY A O 1
ATOM 2320 N N . ARG A 1 309 ? -13.116 7.354 23.456 1.00 89.00 309 ARG A N 1
ATOM 2321 C CA . ARG A 1 309 ? -12.643 8.504 22.676 1.00 89.00 309 ARG A CA 1
ATOM 2322 C C . ARG A 1 309 ? -11.175 8.816 22.938 1.00 89.00 309 ARG A C 1
ATOM 2324 O O . ARG A 1 309 ? -10.438 9.046 21.984 1.00 89.00 309 ARG A O 1
ATOM 2331 N N . GLU A 1 310 ? -10.746 8.813 24.196 1.00 88.12 310 GLU A N 1
ATOM 2332 C CA . GLU A 1 310 ? -9.340 9.025 24.552 1.00 88.12 310 GLU A CA 1
ATOM 2333 C C . GLU A 1 310 ? -8.442 7.966 23.903 1.00 88.12 310 GLU A C 1
ATOM 2335 O O . GLU A 1 310 ? -7.446 8.301 23.260 1.00 88.12 310 GLU A O 1
ATOM 2340 N N . LYS A 1 311 ? -8.840 6.692 23.978 1.00 85.88 311 LYS A N 1
ATOM 2341 C CA . LYS A 1 311 ? -8.067 5.590 23.394 1.00 85.88 311 LYS A CA 1
ATOM 2342 C C . LYS A 1 311 ? -8.072 5.600 21.866 1.00 85.88 311 LYS A C 1
ATOM 2344 O O . LYS A 1 311 ? -7.037 5.345 21.257 1.00 85.88 311 LYS A O 1
ATOM 2349 N N . ALA A 1 312 ? -9.202 5.928 21.237 1.00 85.06 312 ALA A N 1
ATOM 2350 C CA . ALA A 1 312 ? -9.280 6.076 19.784 1.00 85.06 312 ALA A CA 1
ATOM 2351 C C . ALA A 1 312 ? -8.384 7.219 19.278 1.00 85.06 312 ALA A C 1
ATOM 2353 O O . ALA A 1 312 ? -7.693 7.052 18.274 1.00 85.06 312 ALA A O 1
ATOM 2354 N N . ASN A 1 313 ? -8.343 8.350 19.993 1.00 87.19 313 ASN A N 1
ATOM 2355 C CA . ASN A 1 313 ? -7.432 9.451 19.676 1.00 87.19 313 ASN A CA 1
ATOM 2356 C C . ASN A 1 313 ? -5.969 9.024 19.835 1.00 87.19 313 ASN A C 1
ATOM 2358 O O . ASN A 1 313 ? -5.153 9.306 18.963 1.00 87.19 313 ASN A O 1
ATOM 2362 N N . PHE A 1 314 ? -5.642 8.286 20.899 1.00 85.50 314 PHE A N 1
ATOM 2363 C CA . PHE A 1 314 ? -4.294 7.757 21.081 1.00 85.50 314 PHE A CA 1
ATOM 2364 C C . PHE A 1 314 ? -3.886 6.845 19.915 1.00 85.50 314 PHE A C 1
ATOM 2366 O O . PHE A 1 314 ? -2.828 7.065 19.332 1.00 85.50 314 PHE A O 1
ATOM 2373 N N . ALA A 1 315 ? -4.732 5.890 19.519 1.00 83.62 315 ALA A N 1
ATOM 2374 C CA . ALA A 1 315 ? -4.460 4.993 18.389 1.00 83.62 315 ALA A CA 1
ATOM 2375 C C . ALA A 1 315 ? -4.372 5.731 17.034 1.00 83.62 315 ALA A C 1
ATOM 2377 O O . ALA A 1 315 ? -3.741 5.260 16.088 1.00 83.62 315 ALA A O 1
ATOM 2378 N N . ALA A 1 316 ? -4.997 6.907 16.916 1.00 83.19 316 ALA A N 1
ATOM 2379 C CA . ALA A 1 316 ? -4.886 7.764 15.737 1.00 83.19 316 ALA A CA 1
ATOM 2380 C C . ALA A 1 316 ? -3.568 8.560 15.675 1.00 83.19 316 ALA A C 1
ATOM 2382 O O . ALA A 1 316 ? -3.213 9.044 14.601 1.00 83.19 316 ALA A O 1
ATOM 2383 N N . GLU A 1 317 ? -2.857 8.704 16.796 1.00 83.75 317 GLU A N 1
ATOM 2384 C CA . GLU A 1 317 ? -1.643 9.526 16.928 1.00 83.75 317 GLU A CA 1
ATOM 2385 C C . GLU A 1 317 ? -0.362 8.703 17.129 1.00 83.75 317 GLU A C 1
ATOM 2387 O O . GLU A 1 317 ? 0.743 9.249 17.097 1.00 83.75 317 GLU A O 1
ATOM 2392 N N . ASN A 1 318 ? -0.484 7.392 17.338 1.00 79.56 318 ASN A N 1
ATOM 2393 C CA . ASN A 1 318 ? 0.627 6.522 17.692 1.00 79.56 318 ASN A CA 1
ATOM 2394 C C . ASN A 1 318 ? 0.773 5.324 16.732 1.00 79.56 318 ASN A C 1
ATOM 2396 O O . ASN A 1 318 ? -0.063 5.049 15.871 1.00 79.56 318 ASN A O 1
ATOM 2400 N N . CYS A 1 319 ? 1.949 4.696 16.783 1.00 79.69 319 CYS A N 1
ATOM 2401 C CA . CYS A 1 319 ? 2.304 3.561 15.929 1.00 79.69 319 CYS A CA 1
ATOM 2402 C C . CYS A 1 319 ? 2.049 2.232 16.642 1.00 79.69 319 CYS A C 1
ATOM 2404 O O . CYS A 1 319 ? 2.221 2.156 17.861 1.00 79.69 319 CYS A O 1
ATOM 2406 N N . ALA A 1 320 ? 1.831 1.170 15.859 1.00 73.25 320 ALA A N 1
ATOM 2407 C CA . ALA A 1 320 ? 1.410 -0.159 16.309 1.00 73.25 320 ALA A CA 1
ATOM 2408 C C . ALA A 1 320 ? 2.106 -0.663 17.585 1.00 73.25 320 ALA A C 1
ATOM 2410 O O . ALA A 1 320 ? 1.462 -1.146 18.506 1.00 73.25 320 ALA A O 1
ATOM 2411 N N . VAL A 1 321 ? 3.436 -0.540 17.684 1.00 73.44 321 VAL A N 1
ATOM 2412 C CA . VAL A 1 321 ? 4.181 -1.009 18.869 1.00 73.44 321 VAL A CA 1
ATOM 2413 C C . VAL A 1 321 ? 3.808 -0.224 20.128 1.00 73.44 321 VAL A C 1
ATOM 2415 O O . VAL A 1 321 ? 3.668 -0.808 21.200 1.00 73.44 321 VAL A O 1
ATOM 2418 N N . LYS A 1 322 ? 3.673 1.101 20.021 1.00 74.00 322 LYS A N 1
ATOM 2419 C CA . LYS A 1 322 ? 3.299 1.953 21.153 1.00 74.00 322 LYS A CA 1
ATOM 2420 C C . LYS A 1 322 ? 1.847 1.721 21.548 1.00 74.00 322 LYS A C 1
ATOM 2422 O O . LYS A 1 322 ? 1.555 1.695 22.743 1.00 74.00 322 LYS A O 1
ATOM 2427 N N . ASP A 1 323 ? 0.974 1.523 20.572 1.00 71.12 323 ASP A N 1
ATOM 2428 C CA . ASP A 1 323 ? -0.425 1.243 20.842 1.00 71.12 323 ASP A CA 1
ATOM 2429 C C . ASP A 1 323 ? -0.597 -0.111 21.541 1.00 71.12 323 ASP A C 1
ATOM 2431 O O . ASP A 1 323 ? -1.195 -0.178 22.618 1.00 71.12 323 ASP A O 1
ATOM 2435 N N . LEU A 1 324 ? 0.059 -1.156 21.025 1.00 72.44 324 LEU A N 1
ATOM 2436 C CA . LEU A 1 324 ? 0.046 -2.498 21.609 1.00 72.44 324 LEU A CA 1
ATOM 2437 C C . LEU A 1 324 ? 0.513 -2.495 23.072 1.00 72.44 324 LEU A C 1
ATOM 2439 O O . LEU A 1 324 ? -0.077 -3.177 23.903 1.00 72.44 324 LEU A O 1
ATOM 2443 N N . LEU A 1 325 ? 1.541 -1.702 23.399 1.00 75.81 325 LEU A N 1
ATOM 2444 C CA . LEU A 1 325 ? 2.062 -1.574 24.766 1.00 75.81 325 LEU A CA 1
ATOM 2445 C C . LEU A 1 325 ? 1.147 -0.777 25.707 1.00 75.81 325 LEU A C 1
ATOM 2447 O O . LEU A 1 325 ? 1.238 -0.943 26.924 1.00 75.81 325 LEU A O 1
ATOM 2451 N N . SER A 1 326 ? 0.308 0.110 25.169 1.00 74.31 326 SER A N 1
ATOM 2452 C CA . SER A 1 326 ? -0.520 1.026 25.965 1.00 74.31 326 SER A CA 1
ATOM 2453 C C . SER A 1 326 ? -1.886 0.432 26.310 1.00 74.31 326 SER A C 1
ATOM 2455 O O . SER A 1 326 ? -2.499 0.832 27.298 1.00 74.31 326 SER A O 1
ATOM 2457 N N . PHE A 1 327 ? -2.354 -0.538 25.522 1.00 69.12 327 PHE A N 1
ATOM 2458 C CA . PHE A 1 327 ? -3.747 -0.979 25.521 1.00 69.12 327 PHE A CA 1
ATOM 2459 C C . PHE A 1 327 ? -3.905 -2.504 25.588 1.00 69.12 327 PHE A C 1
ATOM 2461 O O . PHE A 1 327 ? -4.633 -3.119 24.807 1.00 69.12 327 PHE A O 1
ATOM 2468 N N . HIS A 1 328 ? -3.243 -3.122 26.564 1.00 65.62 328 HIS A N 1
ATOM 2469 C CA . HIS A 1 328 ? -3.361 -4.555 26.822 1.00 65.62 328 HIS A CA 1
ATOM 2470 C C . HIS A 1 328 ? -4.697 -4.925 27.488 1.00 65.62 328 HIS A C 1
ATOM 2472 O O . HIS A 1 328 ? -5.100 -4.300 28.465 1.00 65.62 328 HIS A O 1
ATOM 2478 N N . GLU A 1 329 ? -5.339 -5.984 26.980 1.00 75.00 329 GLU A N 1
ATOM 2479 C CA . GLU A 1 329 ? -6.464 -6.687 27.626 1.00 75.00 329 GLU A CA 1
ATOM 2480 C C . GLU A 1 329 ? -7.710 -5.821 27.864 1.00 75.00 329 GLU A C 1
ATOM 2482 O O . GLU A 1 329 ? -8.477 -6.034 28.799 1.00 75.00 329 GLU A O 1
ATOM 2487 N N . ILE A 1 330 ? -7.945 -4.847 26.985 1.00 79.88 330 ILE A N 1
ATOM 2488 C CA . ILE A 1 330 ? -9.148 -4.015 27.045 1.00 79.88 330 ILE A CA 1
ATOM 2489 C C . ILE A 1 330 ? -10.335 -4.801 26.488 1.00 79.88 330 ILE A C 1
ATOM 2491 O O . ILE A 1 330 ? -10.245 -5.385 25.402 1.00 79.88 330 ILE A O 1
ATOM 2495 N N . SER A 1 331 ? -11.457 -4.752 27.205 1.00 86.88 331 SER A N 1
ATOM 2496 C CA . SER A 1 331 ? -12.757 -5.168 26.685 1.00 86.88 331 SER A CA 1
ATOM 2497 C C . SER A 1 331 ? -13.291 -4.111 25.718 1.00 86.88 331 SER A C 1
ATOM 2499 O O . SER A 1 331 ? -13.609 -2.989 26.115 1.00 86.88 331 SER A O 1
ATOM 2501 N N . LEU A 1 332 ? -13.405 -4.471 24.443 1.00 83.94 332 LEU A N 1
ATOM 2502 C CA . LEU A 1 332 ? -13.928 -3.625 23.367 1.00 83.94 332 LEU A CA 1
ATOM 2503 C C . LEU A 1 332 ? -15.438 -3.390 23.483 1.00 83.94 332 LEU A C 1
ATOM 2505 O O . LEU A 1 332 ? -15.969 -2.458 22.884 1.00 83.94 332 LEU A O 1
ATOM 2509 N N . PHE A 1 333 ? -16.120 -4.242 24.247 1.00 85.06 333 PHE A N 1
ATOM 2510 C CA . PHE A 1 333 ? -17.563 -4.191 24.474 1.00 85.06 333 PHE A CA 1
ATOM 2511 C C . PHE A 1 333 ? -17.933 -3.622 25.846 1.00 85.06 333 PHE A C 1
ATOM 2513 O O . PHE A 1 333 ? -19.117 -3.586 26.184 1.00 85.06 333 PHE A O 1
ATOM 2520 N N . SER A 1 334 ? -16.944 -3.203 26.643 1.00 83.06 334 SER A N 1
ATOM 2521 C CA . SER A 1 334 ? -17.213 -2.551 27.921 1.00 83.06 334 SER A CA 1
ATOM 2522 C C . SER A 1 334 ? -17.948 -1.233 27.704 1.00 83.06 334 SER A C 1
ATOM 2524 O O . SER A 1 334 ? -17.576 -0.437 26.842 1.00 83.06 334 SER A O 1
ATOM 2526 N N . THR A 1 335 ? -18.988 -1.010 28.502 1.00 78.00 335 THR A N 1
ATOM 2527 C CA . THR A 1 335 ? -19.708 0.269 28.583 1.00 78.00 335 THR A CA 1
ATOM 2528 C C . THR A 1 335 ? -19.323 1.080 29.815 1.00 78.00 335 THR A C 1
ATOM 2530 O O . THR A 1 335 ? -19.895 2.152 30.019 1.00 78.00 335 THR A O 1
ATOM 2533 N N . ASP A 1 336 ? -18.441 0.521 30.648 1.00 67.50 336 ASP A N 1
ATOM 2534 C CA . ASP A 1 336 ? -17.905 1.176 31.840 1.00 67.50 336 ASP A CA 1
ATOM 2535 C C . ASP A 1 336 ? -17.072 2.420 31.481 1.00 67.50 336 ASP A C 1
ATOM 2537 O O . ASP A 1 336 ? -16.517 2.468 30.353 1.00 67.50 336 ASP A O 1
#